Protein AF-A0A956KQ86-F1 (afdb_monomer)

Sequence (181 aa):
ELEIFLDLKLHDIPNTMRGAIRSAGGLGARFITVHAGSGVEHLRACVEQARESGAASNLGVLAVTVLTSQDQRACEEAGHTRSPAELVKIRAQAAAAAGCTGLVCSGEELEAITPLTPGLFRVVPGIRPAGADAGDQKRVMTPARAIAAGATHLVVGRPIHQAADPAAAADAIVAEIASAL

Structure (mmCIF, N/CA/C/O backbone):
data_AF-A0A956KQ86-F1
#
_entry.id   AF-A0A956KQ86-F1
#
loop_
_atom_site.group_PDB
_atom_site.id
_atom_site.type_symbol
_atom_site.label_atom_id
_atom_site.label_alt_id
_atom_site.label_comp_id
_atom_site.label_asym_id
_atom_site.label_entity_id
_atom_site.label_seq_id
_atom_site.pdbx_PDB_ins_code
_atom_site.Cartn_x
_atom_site.Cartn_y
_atom_site.Cartn_z
_atom_site.occupancy
_atom_site.B_iso_or_equiv
_atom_site.auth_seq_id
_atom_site.auth_comp_id
_atom_site.auth_asym_id
_atom_site.auth_atom_id
_atom_site.pdbx_PDB_model_num
ATOM 1 N N . GLU A 1 1 ? -20.727 -6.861 -6.798 1.00 67.06 1 GLU A N 1
ATOM 2 C CA . GLU A 1 1 ? -20.393 -5.424 -6.908 1.00 67.06 1 GLU A CA 1
ATOM 3 C C . GLU A 1 1 ? -18.882 -5.264 -6.982 1.00 67.06 1 GLU A C 1
ATOM 5 O O . GLU A 1 1 ? -18.180 -6.195 -6.603 1.00 67.06 1 GLU A O 1
ATOM 10 N N . LEU A 1 2 ? -18.392 -4.143 -7.516 1.00 85.81 2 LEU A N 1
ATOM 11 C CA . LEU A 1 2 ? -16.959 -3.847 -7.612 1.00 85.81 2 LEU A CA 1
ATOM 12 C C . LEU A 1 2 ? -16.479 -3.171 -6.324 1.00 85.81 2 LEU A C 1
ATOM 14 O O . LEU A 1 2 ? -17.070 -2.183 -5.895 1.00 85.81 2 LEU A O 1
ATOM 18 N N . GLU A 1 3 ? -15.392 -3.666 -5.734 1.00 92.06 3 GLU A N 1
ATOM 19 C CA . GLU A 1 3 ? -14.728 -2.986 -4.620 1.00 92.06 3 GLU A CA 1
ATOM 20 C C . GLU A 1 3 ? -13.799 -1.882 -5.148 1.00 92.06 3 GLU A C 1
ATOM 22 O O . GLU A 1 3 ? -12.968 -2.117 -6.026 1.00 92.06 3 GLU A O 1
ATOM 27 N N . ILE A 1 4 ? -13.926 -0.667 -4.605 1.00 93.38 4 ILE A N 1
ATOM 28 C CA . ILE A 1 4 ? -13.141 0.497 -5.039 1.00 93.38 4 ILE A CA 1
ATOM 29 C C . ILE A 1 4 ? -11.999 0.788 -4.063 1.00 93.38 4 ILE A C 1
ATOM 31 O O . ILE A 1 4 ? -12.209 0.909 -2.855 1.00 93.38 4 ILE A O 1
ATOM 35 N N . PHE A 1 5 ? -10.794 0.973 -4.603 1.00 96.31 5 PHE A N 1
ATOM 36 C CA . PHE A 1 5 ? -9.610 1.420 -3.872 1.00 96.31 5 PHE A CA 1
ATOM 37 C C . PHE A 1 5 ? -9.247 2.866 -4.257 1.00 96.31 5 PHE A C 1
ATOM 39 O O . PHE A 1 5 ? -8.806 3.131 -5.373 1.00 96.31 5 PHE A O 1
ATOM 46 N N . LEU A 1 6 ? -9.410 3.807 -3.320 1.00 97.00 6 LEU A N 1
ATOM 47 C CA . LEU A 1 6 ? -9.048 5.219 -3.476 1.00 97.00 6 LEU A CA 1
ATOM 48 C C . LEU A 1 6 ? -7.564 5.466 -3.148 1.00 97.00 6 LEU A C 1
ATOM 50 O O . LEU A 1 6 ? -7.185 5.738 -2.005 1.00 97.00 6 LEU A O 1
ATOM 54 N N . ASP A 1 7 ? -6.711 5.416 -4.167 1.00 97.50 7 ASP A N 1
ATOM 55 C CA . ASP A 1 7 ? -5.257 5.600 -4.040 1.00 97.50 7 ASP A CA 1
ATOM 56 C C . ASP A 1 7 ? -4.816 7.087 -4.052 1.00 97.50 7 ASP A C 1
ATOM 58 O O . ASP A 1 7 ? -4.037 7.530 -4.896 1.00 97.50 7 ASP A O 1
ATOM 62 N N . LEU A 1 8 ? -5.350 7.883 -3.115 1.00 97.88 8 LEU A N 1
ATOM 63 C CA . LEU A 1 8 ? -5.142 9.342 -3.015 1.00 97.88 8 LEU A CA 1
ATOM 64 C C . LEU A 1 8 ? -3.867 9.775 -2.269 1.00 97.88 8 LEU A C 1
ATOM 66 O O . LEU A 1 8 ? -3.535 10.956 -2.249 1.00 97.88 8 LEU A O 1
ATOM 70 N N . LYS A 1 9 ? -3.189 8.830 -1.614 1.00 98.12 9 LYS A N 1
ATOM 71 C CA . LYS A 1 9 ? -1.980 8.993 -0.789 1.00 98.12 9 LYS A CA 1
ATOM 72 C C . LYS A 1 9 ? -2.021 10.226 0.120 1.00 98.12 9 LYS A C 1
ATOM 74 O O . LYS A 1 9 ? -1.122 11.061 0.081 1.00 98.12 9 LYS A O 1
ATOM 79 N N . LEU A 1 10 ? -3.064 10.339 0.947 1.00 98.38 10 LEU A N 1
ATOM 80 C CA . LEU A 1 10 ? -3.272 11.516 1.798 1.00 98.38 10 LEU A CA 1
ATOM 81 C C . LEU A 1 10 ? -2.048 11.789 2.683 1.00 98.38 10 LEU A C 1
ATOM 83 O O . LEU A 1 10 ? -1.528 10.872 3.323 1.00 98.38 10 LEU A O 1
ATOM 87 N N . HIS A 1 11 ? -1.612 13.046 2.737 1.00 98.06 11 HIS A N 1
ATOM 88 C CA . HIS A 1 11 ? -0.468 13.473 3.537 1.00 98.06 11 HIS A CA 1
ATOM 89 C C . HIS A 1 11 ? -0.628 14.947 3.922 1.00 98.06 11 HIS A C 1
ATOM 91 O O . HIS A 1 11 ? -0.209 15.841 3.195 1.00 98.06 11 HIS A O 1
ATOM 97 N N . ASP A 1 12 ? -1.295 15.189 5.043 1.00 97.69 12 ASP A N 1
ATOM 98 C CA . ASP A 1 12 ? -1.647 16.526 5.527 1.00 97.69 12 ASP A CA 1
ATOM 99 C C . ASP A 1 12 ? -1.718 16.487 7.068 1.00 97.69 12 ASP A C 1
ATOM 101 O O . ASP A 1 12 ? -1.349 15.486 7.680 1.00 97.69 12 ASP A O 1
ATOM 105 N N . ILE A 1 13 ? -2.203 17.542 7.718 1.00 97.12 13 ILE A N 1
ATOM 106 C CA . ILE A 1 13 ? -2.514 17.533 9.150 1.00 97.12 13 ILE A CA 1
ATOM 107 C C . ILE A 1 13 ? -3.721 16.620 9.447 1.00 97.12 13 ILE A C 1
ATOM 109 O O . ILE A 1 13 ? -4.585 16.420 8.581 1.00 97.12 13 ILE A O 1
ATOM 113 N N . PRO A 1 14 ? -3.880 16.113 10.689 1.00 96.81 14 PRO A N 1
ATOM 114 C CA . PRO A 1 14 ? -4.873 15.081 10.989 1.00 96.81 14 PRO A CA 1
ATOM 115 C C . PRO A 1 14 ? -6.309 15.508 10.670 1.00 96.81 14 PRO A C 1
ATOM 117 O O . PRO A 1 14 ? -7.121 14.694 10.242 1.00 96.81 14 PRO A O 1
ATOM 120 N N . ASN A 1 15 ? -6.634 16.792 10.855 1.00 97.19 15 ASN A N 1
ATOM 121 C CA . ASN A 1 15 ? -7.980 17.301 10.608 1.00 97.19 15 ASN A CA 1
ATOM 122 C C . ASN A 1 15 ? -8.390 17.212 9.133 1.00 97.19 15 ASN A C 1
ATOM 124 O O . ASN A 1 15 ? -9.480 16.730 8.828 1.00 97.19 15 ASN A O 1
ATOM 128 N N . THR A 1 16 ? -7.506 17.632 8.228 1.00 97.56 16 THR A N 1
ATOM 129 C CA . THR A 1 16 ? -7.741 17.575 6.781 1.00 97.56 16 THR A CA 1
ATOM 130 C C . THR A 1 16 ? -7.898 16.130 6.323 1.00 97.56 16 THR A C 1
ATOM 132 O O . THR A 1 16 ? -8.846 15.793 5.612 1.00 97.56 16 THR A O 1
ATOM 135 N N . MET A 1 17 ? -7.016 15.249 6.798 1.00 97.88 17 MET A N 1
ATOM 136 C CA . MET A 1 17 ? -7.056 13.833 6.441 1.00 97.88 17 MET A CA 1
ATOM 137 C C . MET A 1 17 ? -8.346 13.167 6.926 1.00 97.88 17 MET A C 1
ATOM 139 O O . MET A 1 17 ? -8.983 12.467 6.146 1.00 97.88 17 MET A O 1
ATOM 143 N N . ARG A 1 18 ? -8.805 13.448 8.156 1.00 96.62 18 ARG A N 1
ATOM 144 C CA . ARG A 1 18 ? -10.117 12.977 8.642 1.00 96.62 18 ARG A CA 1
ATOM 145 C C . ARG A 1 18 ? -11.265 13.426 7.738 1.00 96.62 18 ARG A C 1
ATOM 147 O O . ARG A 1 18 ? -12.143 12.624 7.433 1.00 96.62 18 ARG A O 1
ATOM 154 N N . GLY A 1 19 ? -11.253 14.676 7.275 1.00 95.25 19 GLY A N 1
ATOM 155 C CA . GLY A 1 19 ? -12.240 15.170 6.312 1.00 95.25 19 GLY A CA 1
ATOM 156 C C . GLY A 1 19 ? -12.285 14.318 5.039 1.00 95.25 19 GLY A C 1
ATOM 157 O O . GLY A 1 19 ? -13.358 13.885 4.623 1.00 95.25 19 GLY A O 1
ATOM 158 N N . ALA A 1 20 ? -11.121 13.997 4.473 1.00 95.62 20 ALA A N 1
ATOM 159 C CA . ALA A 1 20 ? -11.022 13.138 3.295 1.00 95.62 20 ALA A CA 1
ATOM 160 C C . ALA A 1 20 ? -11.476 11.690 3.566 1.00 95.62 20 ALA A C 1
ATOM 162 O O . ALA A 1 20 ? -12.195 11.121 2.746 1.00 95.62 20 ALA A O 1
ATOM 163 N N . ILE A 1 21 ? -11.129 11.111 4.724 1.00 95.94 21 ILE A N 1
ATOM 164 C CA . ILE A 1 21 ? -11.596 9.772 5.128 1.00 95.94 21 ILE A CA 1
ATOM 165 C C . ILE A 1 21 ? 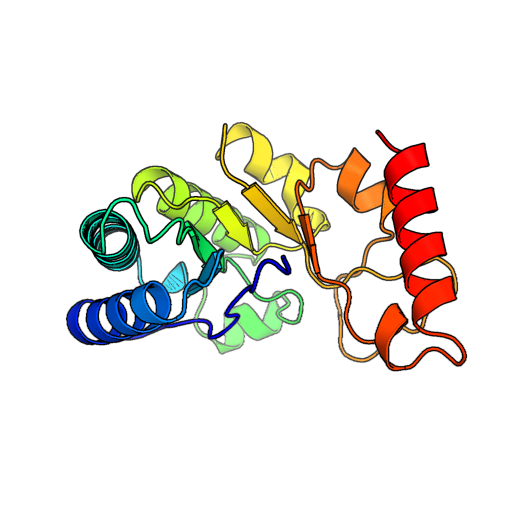-13.124 9.732 5.253 1.00 95.94 21 ILE A C 1
ATOM 167 O O . ILE A 1 21 ? -13.756 8.806 4.752 1.00 95.94 21 ILE A O 1
ATOM 171 N N . ARG A 1 22 ? -13.732 10.752 5.868 1.00 93.50 22 ARG A N 1
ATOM 172 C CA . ARG A 1 22 ? -15.192 10.861 5.999 1.00 93.50 22 ARG A CA 1
ATOM 173 C C . ARG A 1 22 ? -15.877 10.918 4.632 1.00 93.50 22 ARG A C 1
ATOM 175 O O . ARG A 1 22 ? -16.849 10.203 4.406 1.00 93.50 22 ARG A O 1
ATOM 182 N N . SER A 1 23 ? -15.351 11.730 3.713 1.00 92.31 23 SER A N 1
ATOM 183 C CA . SER A 1 23 ? -15.864 11.811 2.340 1.00 92.31 23 SER A CA 1
ATOM 184 C C . SER A 1 23 ? -15.735 10.476 1.604 1.00 92.31 23 SER A C 1
ATOM 186 O O . SER A 1 23 ? -16.685 10.042 0.963 1.00 92.31 23 SER A O 1
ATOM 188 N N . ALA A 1 24 ? -14.594 9.793 1.737 1.00 92.25 24 ALA A N 1
ATOM 189 C CA . ALA A 1 24 ? -14.370 8.475 1.145 1.00 92.25 24 ALA A CA 1
ATOM 190 C C . ALA A 1 24 ? -15.342 7.409 1.678 1.00 92.25 24 ALA A C 1
ATOM 192 O O . ALA A 1 24 ? -15.846 6.602 0.897 1.00 92.25 24 ALA A O 1
ATOM 193 N N . GLY A 1 25 ? -15.648 7.433 2.981 1.00 89.00 25 GLY A N 1
ATOM 194 C CA . GLY A 1 25 ? -16.619 6.524 3.596 1.00 89.00 25 GLY A CA 1
ATOM 195 C C . GLY A 1 25 ? -18.021 6.674 3.000 1.00 89.00 25 GLY A C 1
ATOM 196 O O . GLY A 1 25 ? -18.690 5.676 2.744 1.00 89.00 25 GLY A O 1
ATOM 197 N N . GLY A 1 26 ? -18.433 7.906 2.678 1.00 87.69 26 GLY A N 1
ATOM 198 C CA . GLY A 1 26 ? -19.711 8.188 2.013 1.00 87.69 26 GLY A CA 1
ATOM 199 C C . GLY A 1 26 ? -19.810 7.695 0.562 1.00 87.69 26 GLY A C 1
ATOM 200 O O . GLY A 1 26 ? -20.915 7.576 0.042 1.00 87.69 26 GLY A O 1
ATOM 201 N N . LEU A 1 27 ? -18.681 7.385 -0.086 1.00 89.25 27 LEU A N 1
ATOM 202 C CA . LEU A 1 27 ? -18.632 6.867 -1.461 1.00 89.25 27 LEU A CA 1
ATOM 203 C C . LEU A 1 27 ? -18.684 5.332 -1.535 1.00 89.25 27 LEU A C 1
ATOM 205 O O . LEU A 1 27 ? -18.706 4.786 -2.635 1.00 89.25 27 LEU A O 1
ATOM 209 N N . GLY A 1 28 ? -18.661 4.628 -0.397 1.00 87.44 28 GLY A N 1
ATOM 210 C CA . GLY A 1 28 ? -18.636 3.160 -0.366 1.00 87.44 28 GLY A CA 1
ATOM 211 C C . GLY A 1 28 ? -17.295 2.547 -0.789 1.00 87.44 28 GLY A C 1
ATOM 212 O O . GLY A 1 28 ? -17.246 1.390 -1.200 1.00 87.44 28 GLY A O 1
ATOM 213 N N . ALA A 1 29 ? -16.197 3.305 -0.713 1.00 91.50 29 ALA A N 1
ATOM 214 C CA . ALA A 1 29 ? -14.872 2.784 -1.031 1.00 91.50 29 ALA A CA 1
ATOM 215 C C . ALA A 1 29 ? -14.442 1.688 -0.041 1.00 91.50 29 ALA A C 1
ATOM 217 O O . ALA A 1 29 ? -14.662 1.787 1.167 1.00 91.50 29 ALA A O 1
ATOM 218 N N . ARG A 1 30 ? -13.770 0.657 -0.558 1.00 93.94 30 ARG A N 1
ATOM 219 C CA . ARG A 1 30 ? -13.219 -0.438 0.242 1.00 93.94 30 ARG A CA 1
ATOM 220 C C . ARG A 1 30 ? -11.922 -0.040 0.923 1.00 93.94 30 ARG A C 1
ATOM 222 O O . ARG A 1 30 ? -11.724 -0.358 2.090 1.00 93.94 30 ARG A O 1
ATOM 229 N N . PHE A 1 31 ? -11.047 0.658 0.205 1.00 97.06 31 PHE A N 1
ATOM 230 C CA . PHE A 1 31 ? -9.758 1.103 0.725 1.00 97.06 31 PHE A CA 1
ATOM 231 C C . PHE A 1 31 ? -9.476 2.561 0.383 1.00 97.06 31 PHE A C 1
ATOM 233 O O . PHE A 1 31 ? -9.914 3.062 -0.652 1.00 97.06 31 PHE A O 1
ATOM 240 N N . ILE A 1 32 ? -8.671 3.210 1.221 1.00 97.88 32 ILE A N 1
ATOM 241 C CA . ILE A 1 32 ? -8.061 4.514 0.955 1.00 97.88 32 ILE A CA 1
ATOM 242 C C . ILE A 1 32 ? -6.614 4.540 1.445 1.00 97.88 32 ILE A C 1
ATOM 244 O O . ILE A 1 32 ? -6.296 4.006 2.508 1.00 97.88 32 ILE A O 1
ATOM 248 N N . THR A 1 33 ? -5.723 5.165 0.677 1.00 98.69 33 THR A N 1
ATOM 249 C CA . THR A 1 33 ? -4.311 5.306 1.066 1.00 98.69 33 THR A CA 1
ATOM 250 C C . THR A 1 33 ? -4.006 6.577 1.847 1.00 98.69 33 THR A C 1
ATOM 252 O O . THR A 1 33 ? -4.458 7.667 1.490 1.00 98.69 33 THR A O 1
ATOM 255 N N . VAL A 1 34 ? -3.098 6.440 2.808 1.00 98.62 34 VAL A N 1
ATOM 256 C CA . VAL A 1 34 ? -2.486 7.515 3.591 1.00 98.62 34 VAL A CA 1
ATOM 257 C C . VAL A 1 34 ? -0.967 7.317 3.624 1.00 98.62 34 VAL A C 1
ATOM 259 O O . VAL A 1 34 ? -0.508 6.183 3.717 1.00 98.62 34 VAL A O 1
ATOM 262 N N . HIS A 1 35 ? -0.156 8.374 3.580 1.00 98.50 35 HIS A N 1
ATOM 263 C CA . HIS A 1 35 ? 1.296 8.247 3.738 1.00 98.50 35 HIS A CA 1
ATOM 264 C C . HIS A 1 35 ? 1.695 7.957 5.188 1.00 98.50 35 HIS A C 1
ATOM 266 O O . HIS A 1 35 ? 1.497 8.780 6.070 1.00 98.50 35 HIS A O 1
ATOM 272 N N . ALA A 1 36 ? 2.385 6.839 5.430 1.00 98.06 36 ALA A N 1
ATOM 273 C CA . ALA A 1 36 ? 2.903 6.495 6.758 1.00 98.06 36 ALA A CA 1
ATOM 274 C C . ALA A 1 36 ? 3.951 7.493 7.285 1.00 98.06 36 ALA A C 1
ATOM 276 O O . ALA A 1 36 ? 4.205 7.559 8.488 1.00 98.06 36 ALA A O 1
ATOM 277 N N . GLY A 1 37 ? 4.556 8.278 6.385 1.00 95.31 37 GLY A N 1
ATOM 278 C CA . GLY A 1 37 ? 5.477 9.363 6.722 1.00 95.31 37 GLY A CA 1
ATOM 279 C C . GLY A 1 37 ? 4.864 10.464 7.595 1.00 95.31 37 GLY A C 1
ATOM 280 O O . GLY A 1 37 ? 5.622 11.153 8.269 1.00 95.31 37 GLY A O 1
ATOM 281 N N . SER A 1 38 ? 3.531 10.576 7.662 1.00 95.81 38 SER A N 1
ATOM 282 C CA . SER A 1 38 ? 2.842 11.517 8.555 1.00 95.81 38 SER A CA 1
ATOM 283 C C . SER A 1 38 ? 2.957 11.139 10.041 1.00 95.81 38 SER A C 1
ATOM 285 O O . SER A 1 38 ? 2.706 11.958 10.921 1.00 95.81 38 SER A O 1
ATOM 287 N N . GLY A 1 39 ? 3.326 9.894 10.355 1.00 96.06 39 GLY A N 1
ATOM 288 C CA . GLY A 1 39 ? 3.469 9.405 11.727 1.00 96.06 39 GLY A CA 1
ATOM 289 C C . GLY A 1 39 ? 2.183 8.830 12.333 1.00 96.06 39 GLY A C 1
ATOM 290 O O . GLY A 1 39 ? 1.082 8.988 11.803 1.00 96.06 39 GLY A O 1
ATOM 291 N N . VAL A 1 40 ? 2.347 8.136 13.465 1.00 98.12 40 VAL A N 1
ATOM 292 C CA . VAL A 1 40 ? 1.324 7.264 14.078 1.00 98.12 40 VAL A CA 1
ATOM 293 C C . VAL A 1 40 ? 0.031 8.006 14.416 1.00 98.12 40 VAL A C 1
ATOM 295 O O . VAL A 1 40 ? -1.041 7.492 14.122 1.00 98.12 40 VAL A O 1
ATOM 298 N N . GLU A 1 41 ? 0.105 9.215 14.976 1.00 97.69 41 GLU A N 1
ATOM 299 C CA . GLU A 1 41 ? -1.096 9.972 15.368 1.00 97.69 41 GLU A CA 1
ATOM 300 C C . GLU A 1 41 ? -1.968 10.368 14.166 1.00 97.69 41 GLU A C 1
ATOM 302 O O . GLU A 1 41 ? -3.195 10.309 14.237 1.00 97.69 41 GLU A O 1
ATOM 307 N N . HIS A 1 42 ? -1.353 10.702 13.026 1.00 97.94 42 HIS A N 1
ATOM 308 C CA . HIS A 1 42 ? -2.082 11.008 11.790 1.00 97.94 42 HIS A CA 1
ATOM 309 C C . HIS A 1 42 ? -2.781 9.764 11.237 1.00 97.94 42 HIS A C 1
ATOM 311 O O . HIS A 1 42 ? -3.951 9.818 10.853 1.00 97.94 42 HIS A O 1
ATOM 317 N N . LEU A 1 43 ? -2.073 8.630 11.233 1.00 98.62 43 LEU A N 1
ATOM 318 C CA . LEU A 1 43 ? -2.630 7.347 10.813 1.00 98.62 43 LEU A CA 1
ATOM 319 C C . LEU A 1 43 ? -3.794 6.931 11.716 1.00 98.62 43 LEU A C 1
ATOM 321 O O . LEU A 1 43 ? -4.856 6.567 11.212 1.00 98.62 43 LEU A O 1
ATOM 325 N N . ARG A 1 44 ? -3.622 7.042 13.039 1.00 98.50 44 ARG A N 1
ATOM 326 C CA . ARG A 1 44 ? -4.647 6.690 14.026 1.00 98.50 44 ARG A CA 1
ATOM 327 C C . ARG A 1 44 ? -5.901 7.538 13.847 1.00 98.50 44 ARG A C 1
ATOM 329 O O . ARG A 1 44 ? -6.986 6.976 13.761 1.00 98.50 44 ARG A O 1
ATOM 336 N N . ALA A 1 45 ? -5.753 8.851 13.665 1.00 97.94 45 ALA A N 1
ATOM 337 C CA . ALA A 1 45 ? -6.880 9.740 13.393 1.00 97.94 45 ALA A CA 1
ATOM 338 C C . ALA A 1 45 ? -7.672 9.328 12.137 1.00 97.94 45 ALA A C 1
ATOM 340 O O . ALA A 1 45 ? -8.899 9.424 12.116 1.00 97.94 45 ALA A O 1
ATOM 341 N N . CYS A 1 46 ? -6.990 8.855 11.089 1.00 98.00 46 CYS A N 1
ATOM 342 C CA . CYS A 1 46 ? -7.651 8.351 9.884 1.00 98.00 46 CYS A CA 1
ATOM 343 C C . CYS A 1 46 ? -8.387 7.032 10.142 1.00 98.00 46 CYS A C 1
ATOM 345 O O . CYS A 1 46 ? -9.518 6.862 9.694 1.00 98.00 46 CYS A O 1
ATOM 347 N N . VAL A 1 47 ? -7.762 6.103 10.869 1.00 97.31 47 VAL A N 1
ATOM 348 C CA . VAL A 1 47 ? -8.359 4.807 11.227 1.00 97.31 47 VAL A CA 1
ATOM 349 C C . VAL A 1 47 ? -9.599 4.992 12.102 1.00 97.31 47 VAL A C 1
ATOM 351 O O . VAL A 1 47 ? -10.628 4.370 11.844 1.00 97.31 47 VAL A O 1
ATOM 354 N N . GLU A 1 48 ? -9.528 5.859 13.111 1.00 96.25 48 GLU A N 1
ATOM 355 C CA . GLU A 1 48 ? -10.661 6.203 13.975 1.00 96.25 48 GLU A CA 1
ATOM 356 C C . GLU A 1 48 ? -11.810 6.790 13.152 1.00 96.25 48 GLU A C 1
ATOM 358 O O . GLU A 1 48 ? -12.935 6.298 13.227 1.00 96.25 48 GLU A O 1
ATOM 363 N N . GLN A 1 49 ? -11.519 7.742 12.261 1.00 95.94 49 GLN A N 1
ATOM 364 C CA . GLN A 1 49 ? -12.539 8.335 11.400 1.00 95.94 49 GLN A CA 1
ATOM 365 C C . GLN A 1 49 ? -13.193 7.329 10.441 1.00 95.94 49 GLN A C 1
ATOM 367 O O . GLN A 1 49 ? -14.396 7.427 10.172 1.00 95.94 49 GLN A O 1
ATOM 372 N N . ALA A 1 50 ? -12.424 6.375 9.911 1.00 94.69 50 ALA A N 1
ATOM 373 C CA . ALA A 1 50 ? -12.951 5.322 9.047 1.00 94.69 50 ALA A CA 1
ATOM 374 C C . ALA A 1 50 ? -13.935 4.417 9.810 1.00 94.69 50 ALA A C 1
ATOM 376 O O . ALA A 1 50 ? -14.987 4.073 9.277 1.00 94.69 50 ALA A O 1
ATOM 377 N N . ARG A 1 51 ? -13.646 4.112 11.085 1.00 91.81 51 ARG A N 1
ATOM 378 C CA . ARG A 1 51 ? -14.541 3.348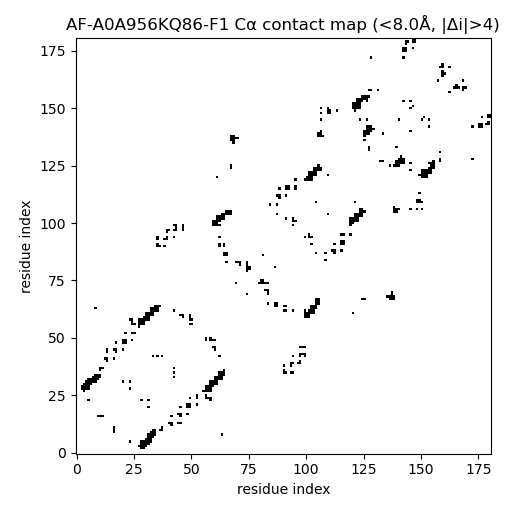 11.975 1.00 91.81 51 ARG A CA 1
ATOM 379 C C . ARG A 1 51 ? -15.802 4.128 12.352 1.00 91.81 51 ARG A C 1
ATOM 381 O O . ARG A 1 51 ? -16.883 3.551 12.419 1.00 91.81 51 ARG A O 1
ATOM 388 N N . GLU A 1 52 ? -15.682 5.435 12.574 1.00 88.12 52 GLU A N 1
ATOM 389 C CA . GLU A 1 52 ? -16.815 6.316 12.892 1.00 88.12 52 GLU A CA 1
ATOM 390 C C . GLU A 1 52 ? -17.795 6.506 11.733 1.00 88.12 52 GLU A C 1
ATOM 392 O O . GLU A 1 52 ? -18.952 6.853 11.961 1.00 88.12 52 GLU A O 1
ATOM 397 N N . SER A 1 53 ? -17.360 6.276 10.490 1.00 76.94 53 SER A N 1
ATOM 398 C CA . SER A 1 53 ? -18.199 6.460 9.297 1.00 76.94 53 SER A CA 1
ATOM 399 C C . SER A 1 53 ? -19.339 5.421 9.183 1.00 76.94 53 SER A C 1
ATOM 401 O O . SER A 1 53 ? -20.089 5.429 8.209 1.00 76.94 53 SER A O 1
ATOM 403 N N . GLY A 1 54 ? -19.526 4.582 10.211 1.00 61.25 54 GLY A N 1
ATOM 404 C CA . GLY A 1 54 ? -20.672 3.694 10.411 1.00 61.25 54 GLY A CA 1
ATOM 405 C C . GLY A 1 54 ? -20.490 2.306 9.795 1.00 61.25 54 GLY A C 1
ATOM 406 O O . GLY A 1 54 ? -19.660 2.106 8.918 1.00 61.25 54 GLY A O 1
ATOM 407 N N . ALA A 1 55 ? -21.305 1.337 10.228 1.00 54.81 55 ALA A N 1
ATOM 408 C CA . ALA A 1 55 ? -21.219 -0.069 9.799 1.00 54.81 55 ALA A CA 1
ATOM 409 C C . ALA A 1 55 ? -21.457 -0.303 8.290 1.00 54.81 55 ALA A C 1
ATOM 411 O O . ALA A 1 55 ? -21.115 -1.364 7.778 1.00 54.81 55 ALA A O 1
ATOM 412 N N . ALA A 1 56 ? -22.027 0.673 7.574 1.00 58.66 56 ALA A N 1
ATOM 413 C CA . ALA A 1 56 ? -22.143 0.636 6.114 1.00 58.66 56 ALA A CA 1
ATOM 414 C C . ALA A 1 56 ? -20.809 0.946 5.403 1.00 58.66 56 ALA A C 1
ATOM 416 O O . ALA A 1 56 ? -20.608 0.559 4.255 1.00 58.66 56 ALA A O 1
ATOM 417 N N . SER A 1 57 ? -19.887 1.628 6.087 1.00 67.50 57 SER A N 1
ATOM 418 C CA . SER A 1 57 ? -18.561 1.983 5.590 1.00 67.50 57 SER A CA 1
ATOM 419 C C . SER A 1 57 ? -17.561 0.894 5.990 1.00 67.50 57 SER A C 1
ATOM 421 O O . SER A 1 57 ? -16.976 0.917 7.071 1.00 67.50 57 SER A O 1
ATOM 423 N N . ASN A 1 58 ? -17.313 -0.053 5.084 1.00 84.06 58 ASN A N 1
ATOM 424 C CA . ASN A 1 58 ? -16.250 -1.063 5.198 1.00 84.06 58 ASN A CA 1
ATOM 425 C C . ASN A 1 58 ? -14.861 -0.515 4.790 1.00 84.06 58 ASN A C 1
ATOM 427 O O . ASN A 1 58 ? -14.006 -1.273 4.316 1.00 84.06 58 ASN A O 1
ATOM 431 N N . LEU A 1 59 ? -14.655 0.800 4.950 1.00 94.50 59 LEU A N 1
ATOM 432 C CA . LEU A 1 59 ? -13.474 1.526 4.497 1.00 94.50 59 LEU A CA 1
ATOM 433 C C . LEU A 1 59 ? -12.243 1.164 5.337 1.00 94.50 59 LEU A C 1
ATOM 435 O O . LEU A 1 59 ? -12.158 1.479 6.523 1.00 94.50 59 LEU A O 1
ATOM 439 N N . GLY A 1 60 ? -11.257 0.543 4.699 1.00 96.50 60 GLY A N 1
ATOM 440 C CA . GLY A 1 60 ? -9.949 0.272 5.279 1.00 96.50 60 GLY A CA 1
ATOM 441 C C . GLY A 1 60 ? -8.918 1.344 4.936 1.00 96.50 60 GLY A C 1
ATOM 442 O O . GLY A 1 60 ? -8.839 1.820 3.802 1.00 96.50 60 GLY A O 1
ATOM 443 N N . VAL A 1 61 ? -8.080 1.697 5.908 1.00 98.06 61 VAL A N 1
ATOM 444 C CA . VAL A 1 61 ? -6.960 2.629 5.704 1.00 98.06 61 VAL A CA 1
ATOM 445 C C . VAL A 1 61 ? -5.691 1.836 5.408 1.00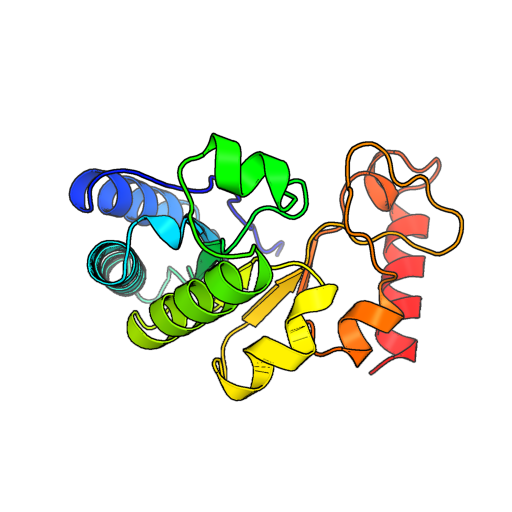 98.06 61 VAL A C 1
ATOM 447 O O . VAL A 1 61 ? -5.280 0.995 6.212 1.00 98.06 61 VAL A O 1
ATOM 450 N N . LEU A 1 62 ? -5.060 2.125 4.269 1.00 98.69 62 LEU A N 1
ATOM 451 C CA . LEU A 1 62 ? -3.795 1.534 3.839 1.00 98.69 62 LEU A CA 1
ATOM 452 C C . LEU A 1 62 ? -2.654 2.548 3.966 1.00 98.69 62 LEU A C 1
ATOM 454 O O . LEU A 1 62 ? -2.687 3.622 3.366 1.00 98.69 62 LEU A O 1
ATOM 458 N N . ALA A 1 63 ? -1.620 2.202 4.726 1.00 98.62 63 ALA A N 1
ATOM 459 C CA . ALA A 1 63 ? -0.478 3.076 4.960 1.00 98.62 63 ALA A CA 1
ATOM 460 C C . ALA A 1 63 ? 0.614 2.871 3.894 1.00 98.62 63 ALA A C 1
ATOM 462 O O . ALA A 1 63 ? 1.254 1.823 3.828 1.00 98.62 63 ALA A O 1
ATOM 463 N N . VAL A 1 64 ? 0.863 3.877 3.061 1.00 98.50 64 VAL A N 1
ATOM 464 C CA . VAL A 1 64 ? 1.940 3.865 2.064 1.00 98.50 64 VAL A CA 1
ATOM 465 C C . VAL A 1 64 ? 3.282 4.038 2.767 1.00 98.50 64 VAL A C 1
ATOM 467 O O . VAL A 1 64 ? 3.505 5.062 3.420 1.00 98.50 64 VAL A O 1
ATOM 470 N N . THR A 1 65 ? 4.177 3.054 2.632 1.00 97.69 65 THR A N 1
ATOM 471 C CA . THR A 1 65 ? 5.502 3.071 3.263 1.00 97.69 65 THR A CA 1
ATOM 472 C C . THR A 1 65 ? 6.476 3.948 2.470 1.00 97.69 65 THR A C 1
ATOM 474 O O . THR A 1 65 ? 6.502 5.161 2.669 1.00 97.69 65 THR A O 1
ATOM 477 N N . VAL A 1 66 ? 7.282 3.380 1.577 1.00 95.69 66 VAL A N 1
ATOM 478 C CA . VAL A 1 66 ? 8.156 4.087 0.629 1.00 95.69 66 VAL A CA 1
ATOM 479 C C . VAL A 1 66 ? 7.652 3.775 -0.773 1.00 95.69 66 VAL A C 1
ATOM 481 O O . VAL A 1 66 ? 7.316 2.628 -1.066 1.00 95.69 66 VAL A O 1
ATOM 484 N N . LEU A 1 67 ? 7.568 4.783 -1.645 1.00 92.00 67 LEU A N 1
ATOM 485 C CA . LEU A 1 67 ? 7.066 4.568 -3.001 1.00 92.00 67 LEU A CA 1
ATOM 486 C C . LEU A 1 67 ? 7.995 3.615 -3.758 1.00 92.00 67 LEU A C 1
ATOM 488 O O . LEU A 1 67 ? 9.217 3.725 -3.667 1.00 92.00 67 LEU A O 1
ATOM 492 N N . THR A 1 68 ? 7.442 2.703 -4.556 1.00 85.44 68 THR A N 1
ATOM 493 C CA . THR A 1 68 ? 8.226 1.722 -5.332 1.00 85.44 68 THR A CA 1
ATOM 494 C C . THR A 1 68 ? 9.212 2.366 -6.314 1.00 85.44 68 THR A C 1
ATOM 496 O O . THR A 1 68 ? 10.204 1.736 -6.674 1.00 85.44 68 THR A O 1
ATOM 499 N N . SER A 1 69 ? 8.992 3.633 -6.679 1.00 85.81 69 SER A N 1
ATOM 500 C CA . SER A 1 69 ? 9.855 4.465 -7.527 1.00 85.81 69 SER A CA 1
ATOM 501 C C . SER A 1 69 ? 10.991 5.198 -6.788 1.00 85.81 69 SER A C 1
ATOM 503 O O . SER A 1 69 ? 11.873 5.763 -7.442 1.00 85.81 69 SER A O 1
ATOM 505 N N . GLN A 1 70 ? 10.997 5.202 -5.451 1.00 89.06 70 GLN A N 1
ATOM 506 C CA . GLN A 1 70 ? 12.043 5.828 -4.637 1.00 89.06 70 GLN A CA 1
ATOM 507 C C . GLN A 1 70 ? 13.160 4.828 -4.324 1.00 89.06 70 GLN A C 1
ATOM 509 O O . GLN A 1 70 ? 12.912 3.759 -3.768 1.00 89.06 70 GLN A O 1
ATOM 514 N N . ASP A 1 71 ? 14.386 5.201 -4.679 1.00 90.50 71 ASP A N 1
ATOM 515 C CA . ASP A 1 71 ? 15.620 4.505 -4.318 1.00 90.50 71 ASP A CA 1
ATOM 516 C C . ASP A 1 71 ? 16.357 5.257 -3.195 1.00 90.50 71 ASP A C 1
ATOM 518 O O . ASP A 1 71 ? 15.856 6.247 -2.654 1.00 90.50 71 ASP A O 1
ATOM 522 N N . GLN A 1 72 ? 17.550 4.775 -2.834 1.00 94.06 72 GLN A N 1
ATOM 523 C CA . GLN A 1 72 ? 18.396 5.378 -1.801 1.00 94.06 72 GLN A CA 1
ATOM 524 C C . GLN A 1 72 ? 18.612 6.877 -2.041 1.00 94.06 72 GLN A C 1
ATOM 526 O O . GLN A 1 72 ? 18.374 7.685 -1.147 1.00 94.06 72 GLN A O 1
ATOM 531 N N . ARG A 1 73 ? 18.988 7.247 -3.269 1.00 95.81 73 ARG A N 1
ATOM 532 C CA . ARG A 1 73 ? 19.257 8.633 -3.648 1.00 95.81 73 ARG A CA 1
ATOM 533 C C . ARG A 1 73 ? 18.013 9.507 -3.503 1.00 95.81 73 ARG A C 1
ATOM 535 O O . ARG A 1 73 ? 18.095 10.582 -2.923 1.00 95.81 73 ARG A O 1
ATOM 542 N N . ALA A 1 74 ? 16.856 9.044 -3.978 1.00 94.75 74 ALA A N 1
ATOM 543 C CA . ALA A 1 74 ? 15.606 9.790 -3.838 1.00 94.75 74 ALA A CA 1
ATOM 544 C C . ALA A 1 74 ? 15.211 9.994 -2.363 1.00 94.75 74 ALA A C 1
ATOM 546 O O . ALA A 1 74 ? 14.649 11.028 -2.005 1.00 94.75 74 ALA A O 1
ATOM 547 N N . CYS A 1 75 ? 15.493 9.018 -1.493 1.00 95.06 75 CYS A N 1
ATOM 548 C CA . CYS A 1 75 ? 15.280 9.164 -0.054 1.00 95.06 75 CYS A CA 1
ATOM 549 C C . CYS A 1 75 ? 16.239 10.189 0.573 1.00 95.06 75 CYS A C 1
ATOM 551 O O . CYS A 1 75 ? 15.790 11.007 1.375 1.00 95.06 75 CYS A O 1
ATOM 553 N N . GLU A 1 76 ? 17.514 10.186 0.190 1.00 96.75 76 GLU A N 1
ATOM 554 C CA . GLU A 1 76 ? 18.509 11.169 0.643 1.00 96.75 76 GLU A CA 1
ATOM 555 C C . GLU A 1 76 ? 18.159 12.592 0.190 1.00 96.75 76 GLU A C 1
ATOM 557 O O . GLU A 1 76 ? 18.173 13.517 1.000 1.00 96.75 76 GLU A O 1
ATOM 562 N N . GLU A 1 77 ? 17.759 12.766 -1.075 1.00 97.06 77 GLU A N 1
ATOM 563 C CA . GLU A 1 77 ? 17.289 14.046 -1.628 1.00 97.06 77 GLU A CA 1
ATOM 564 C C . GLU A 1 77 ? 16.037 14.563 -0.895 1.00 97.06 77 GLU A C 1
ATOM 566 O O . GLU A 1 77 ? 15.865 15.770 -0.728 1.00 97.06 77 GLU A O 1
ATOM 571 N N . ALA A 1 78 ? 15.191 13.658 -0.390 1.00 95.00 78 ALA A N 1
ATOM 572 C CA . ALA A 1 78 ? 14.043 13.982 0.460 1.00 95.00 78 ALA A CA 1
ATOM 573 C C . ALA A 1 78 ? 14.412 14.241 1.939 1.00 95.00 78 ALA A C 1
ATOM 575 O O . ALA A 1 78 ? 13.524 14.424 2.775 1.00 95.00 78 ALA A O 1
ATOM 576 N N . GLY A 1 79 ? 15.704 14.245 2.285 1.00 97.06 79 GLY A N 1
ATOM 577 C CA . GLY A 1 79 ? 16.206 14.521 3.632 1.00 97.06 79 GLY A CA 1
ATOM 578 C C . GLY A 1 79 ? 16.172 13.322 4.582 1.00 97.06 79 GLY A C 1
ATOM 579 O O . GLY A 1 79 ? 16.299 13.493 5.797 1.00 97.06 79 GLY A O 1
ATOM 580 N N . HIS A 1 80 ? 15.984 12.101 4.077 1.00 96.38 80 HIS A N 1
ATOM 581 C CA . HIS A 1 80 ? 16.080 10.902 4.903 1.00 96.38 80 HIS A CA 1
ATOM 582 C C . HIS A 1 80 ? 17.537 10.470 5.084 1.00 96.38 80 HIS A C 1
ATOM 584 O O . HIS A 1 80 ? 18.292 10.349 4.129 1.00 96.38 80 HIS A O 1
ATOM 590 N N . THR A 1 81 ? 17.911 10.160 6.325 1.00 95.88 81 THR A N 1
ATOM 591 C CA . THR A 1 81 ? 19.240 9.627 6.680 1.00 95.88 81 THR A CA 1
ATOM 592 C C . THR A 1 81 ? 19.272 8.101 6.779 1.00 95.88 81 THR A C 1
ATOM 594 O O . THR A 1 81 ? 20.309 7.519 7.080 1.00 95.88 81 THR A O 1
ATOM 597 N N . ARG A 1 82 ? 18.125 7.450 6.570 1.00 96.31 82 ARG A N 1
ATOM 598 C CA . ARG A 1 82 ? 17.950 5.996 6.631 1.00 96.31 82 ARG A CA 1
ATOM 599 C C . ARG A 1 82 ? 17.715 5.441 5.238 1.00 96.31 82 ARG A C 1
ATOM 601 O O . ARG A 1 82 ? 17.146 6.127 4.388 1.00 96.31 82 ARG A O 1
ATOM 608 N N . SER A 1 83 ? 18.078 4.181 5.044 1.00 95.25 83 SER A N 1
ATOM 609 C CA . SER A 1 83 ? 17.794 3.474 3.799 1.00 95.25 83 SER A CA 1
ATOM 610 C C . SER A 1 83 ? 16.285 3.291 3.567 1.00 95.25 83 SER A C 1
ATOM 612 O O . SER A 1 83 ? 15.507 3.252 4.531 1.00 95.25 83 SER A O 1
ATOM 614 N N . PRO A 1 84 ? 15.838 3.106 2.307 1.00 94.06 84 PRO A N 1
ATOM 615 C CA . PRO A 1 84 ? 14.457 2.753 1.995 1.00 94.06 84 PRO A CA 1
ATOM 616 C C . PRO A 1 84 ? 13.946 1.566 2.820 1.00 94.06 84 PRO A C 1
ATOM 618 O O . PRO A 1 84 ? 12.860 1.641 3.388 1.00 94.06 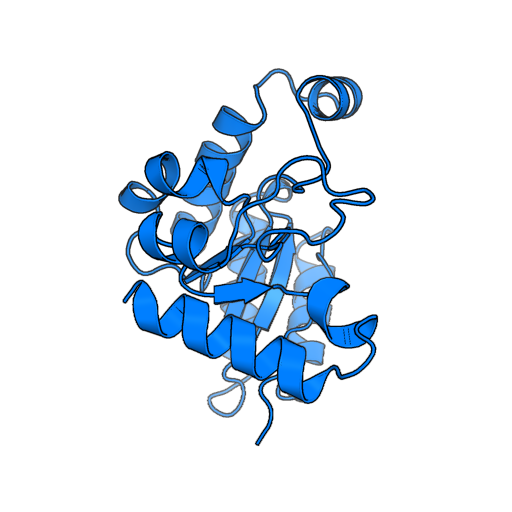84 PRO A O 1
ATOM 621 N N . ALA A 1 85 ? 14.748 0.507 2.968 1.00 94.38 85 ALA A N 1
ATOM 622 C CA . ALA A 1 85 ? 14.366 -0.685 3.725 1.00 94.38 85 ALA A CA 1
ATOM 623 C C . ALA A 1 85 ? 14.122 -0.387 5.218 1.00 94.38 85 ALA A C 1
ATOM 625 O O . ALA A 1 85 ? 13.163 -0.887 5.811 1.00 94.38 85 ALA A O 1
ATOM 626 N N . GLU A 1 86 ? 14.952 0.456 5.837 1.00 96.62 86 GLU A N 1
ATOM 627 C CA . GLU A 1 86 ? 14.755 0.890 7.225 1.00 96.62 86 GLU A CA 1
ATOM 628 C C . GLU A 1 86 ? 13.516 1.775 7.377 1.00 96.62 86 GLU A C 1
ATOM 630 O O . GLU A 1 86 ? 12.729 1.587 8.308 1.00 96.62 86 GLU A O 1
ATOM 635 N N . LEU A 1 87 ? 13.301 2.714 6.448 1.00 97.25 87 LEU A N 1
ATOM 636 C CA . LEU A 1 87 ? 12.103 3.554 6.435 1.00 97.25 87 LEU A CA 1
ATOM 637 C C . LEU A 1 87 ? 10.835 2.712 6.295 1.00 97.25 87 LEU A C 1
ATOM 639 O O . LEU A 1 87 ? 9.852 2.979 6.986 1.00 97.25 87 LEU A O 1
ATOM 643 N N . VAL A 1 88 ? 10.857 1.688 5.441 1.00 97.44 88 VAL A N 1
ATOM 644 C CA . VAL A 1 88 ? 9.732 0.769 5.254 1.00 97.44 88 VAL A CA 1
ATOM 645 C C . VAL A 1 88 ? 9.409 0.028 6.546 1.00 97.44 88 VAL A C 1
ATOM 647 O O . VAL A 1 88 ? 8.245 0.022 6.939 1.00 97.44 88 VAL A O 1
ATOM 650 N N . LYS A 1 89 ? 10.406 -0.504 7.264 1.00 97.75 89 LYS A N 1
ATOM 651 C CA . LYS A 1 89 ? 10.191 -1.161 8.567 1.00 97.75 89 LYS A CA 1
ATOM 652 C C . LYS A 1 89 ? 9.560 -0.219 9.595 1.00 97.75 89 LYS A C 1
ATOM 654 O O . LYS A 1 89 ? 8.550 -0.570 10.200 1.00 97.75 89 LYS A O 1
ATOM 659 N N . ILE A 1 90 ? 10.104 0.991 9.741 1.00 97.69 90 ILE A N 1
ATOM 660 C CA . ILE A 1 90 ? 9.591 2.001 10.685 1.00 97.69 90 ILE A CA 1
ATOM 661 C C . ILE A 1 90 ? 8.139 2.365 10.352 1.00 97.69 90 ILE A C 1
ATOM 663 O O . ILE A 1 90 ? 7.279 2.427 11.229 1.00 97.69 90 ILE A O 1
ATOM 667 N N . ARG A 1 91 ? 7.850 2.586 9.068 1.00 98.25 91 ARG A N 1
ATOM 668 C CA . ARG A 1 91 ? 6.516 2.958 8.583 1.00 98.25 91 ARG A CA 1
ATOM 669 C C . ARG A 1 91 ? 5.513 1.807 8.702 1.00 98.25 91 ARG A C 1
ATOM 671 O O . ARG A 1 91 ? 4.362 2.050 9.049 1.00 98.25 91 ARG A O 1
ATOM 678 N N . ALA A 1 92 ? 5.947 0.568 8.481 1.00 98.19 92 ALA A N 1
ATOM 679 C CA . ALA A 1 92 ? 5.135 -0.630 8.676 1.00 98.19 92 ALA A CA 1
ATOM 680 C C . ALA A 1 92 ? 4.747 -0.817 10.155 1.00 98.19 92 ALA A C 1
ATOM 682 O O . ALA A 1 92 ? 3.579 -1.045 10.464 1.00 98.19 92 ALA A O 1
ATOM 683 N N . GLN A 1 93 ? 5.694 -0.625 11.079 1.00 97.94 93 GLN A N 1
ATOM 684 C CA . GLN A 1 93 ? 5.418 -0.638 12.520 1.00 97.94 93 GLN A CA 1
ATOM 685 C C . GLN A 1 93 ? 4.464 0.488 12.933 1.00 97.94 93 GLN A C 1
ATOM 687 O O . GLN A 1 93 ? 3.556 0.262 13.729 1.00 97.94 93 GLN A O 1
ATOM 692 N N . ALA A 1 94 ? 4.623 1.688 12.364 1.00 98.31 94 ALA A N 1
ATOM 693 C CA . ALA A 1 94 ? 3.712 2.802 12.614 1.00 98.31 94 ALA A CA 1
ATOM 694 C C . ALA A 1 94 ? 2.278 2.494 12.148 1.00 98.31 94 ALA A C 1
ATOM 696 O O . ALA A 1 94 ? 1.326 2.794 12.867 1.00 98.31 94 ALA A O 1
ATOM 697 N N . ALA A 1 95 ? 2.124 1.856 10.984 1.00 98.44 95 ALA A N 1
ATOM 698 C CA . ALA A 1 95 ? 0.830 1.417 10.468 1.00 98.44 95 ALA A CA 1
ATOM 699 C C . ALA A 1 95 ? 0.160 0.387 11.389 1.00 98.44 95 ALA A C 1
ATOM 701 O O . ALA A 1 95 ? -1.018 0.528 11.718 1.00 98.44 95 ALA A O 1
ATOM 702 N N . ALA A 1 96 ? 0.920 -0.606 11.862 1.00 98.19 96 ALA A N 1
ATOM 703 C CA . ALA A 1 96 ? 0.429 -1.588 12.826 1.00 98.19 96 ALA A CA 1
ATOM 704 C C . ALA A 1 96 ? 0.010 -0.921 14.150 1.00 98.19 96 ALA A C 1
ATOM 706 O O . ALA A 1 96 ? -1.095 -1.152 14.637 1.00 98.19 96 ALA A O 1
ATOM 707 N N . ALA A 1 97 ? 0.842 -0.026 14.693 1.00 98.00 97 ALA A N 1
ATOM 708 C CA . ALA A 1 97 ? 0.563 0.700 15.935 1.00 98.00 97 ALA A CA 1
ATOM 709 C C . ALA A 1 97 ? -0.644 1.655 15.840 1.00 98.00 97 ALA A C 1
ATOM 711 O O . ALA A 1 97 ? -1.295 1.948 16.846 1.00 98.00 97 ALA A O 1
ATOM 712 N N . ALA A 1 98 ? -0.944 2.156 14.641 1.00 98.19 98 ALA A N 1
ATOM 713 C CA . ALA A 1 98 ? -2.118 2.979 14.367 1.00 98.19 98 ALA A CA 1
ATOM 714 C C . ALA A 1 98 ? -3.397 2.156 14.125 1.00 98.19 98 ALA A C 1
ATOM 716 O O . ALA A 1 98 ? -4.488 2.722 14.096 1.00 98.19 98 ALA A O 1
ATOM 717 N N . GLY A 1 99 ? -3.280 0.835 13.951 1.00 97.69 99 GLY A N 1
ATOM 718 C CA . GLY A 1 99 ? -4.403 -0.038 13.618 1.00 97.69 99 GLY A CA 1
ATOM 719 C C . GLY A 1 99 ? -4.878 0.098 12.170 1.00 97.69 99 GLY A C 1
ATOM 720 O O . GLY A 1 99 ? -6.065 -0.101 11.905 1.00 97.69 99 GLY A O 1
ATOM 721 N N . CYS A 1 100 ? -3.983 0.463 11.244 1.00 98.50 100 CYS A N 1
ATOM 722 C CA . CYS A 1 100 ? -4.288 0.472 9.815 1.00 98.50 100 CYS A CA 1
ATOM 723 C C . CYS A 1 100 ? -4.718 -0.925 9.343 1.00 98.50 100 CYS A C 1
ATOM 725 O O . CYS A 1 100 ? -4.217 -1.939 9.822 1.00 98.50 100 CYS A O 1
ATOM 727 N N . THR A 1 101 ? -5.613 -0.973 8.358 1.00 98.06 101 THR A N 1
ATOM 728 C CA . THR A 1 101 ? -6.072 -2.226 7.735 1.00 98.06 101 THR A CA 1
ATOM 729 C C . THR A 1 101 ? -4.944 -2.921 6.979 1.00 98.06 101 THR A C 1
ATOM 731 O O . THR A 1 101 ? -4.908 -4.144 6.862 1.00 98.06 101 THR A O 1
ATOM 734 N N . GLY A 1 102 ? -4.003 -2.138 6.463 1.00 98.31 102 GLY A N 1
ATOM 735 C CA . GLY A 1 102 ? -2.861 -2.656 5.746 1.00 98.31 102 GLY A CA 1
ATOM 736 C C . GLY A 1 102 ? -1.849 -1.583 5.404 1.00 98.31 102 GLY A C 1
ATOM 737 O O . GLY A 1 102 ? -1.912 -0.446 5.876 1.00 98.31 102 GLY A O 1
ATOM 738 N N . LEU A 1 103 ? -0.915 -1.964 4.551 1.00 97.94 103 LEU A N 1
ATOM 739 C CA . LEU A 1 103 ? 0.174 -1.144 4.067 1.00 97.94 103 LEU A CA 1
ATOM 740 C C . LEU A 1 103 ? 0.348 -1.319 2.560 1.00 97.94 103 LEU A C 1
ATOM 742 O O . LEU A 1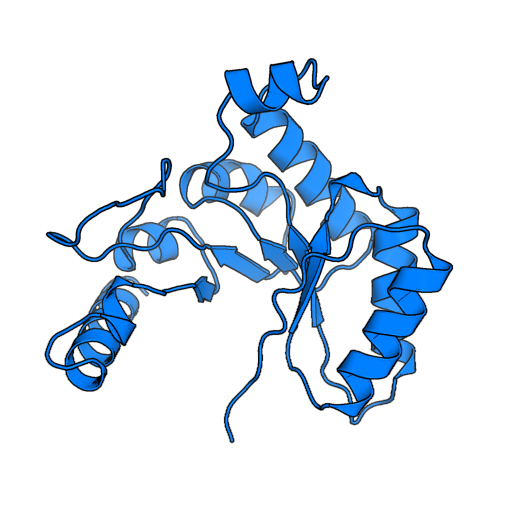 103 ? 0.016 -2.366 2.001 1.00 97.94 103 LEU A O 1
ATOM 746 N N . VAL A 1 104 ? 0.903 -0.293 1.922 1.00 98.19 104 VAL A N 1
ATOM 747 C CA . VAL A 1 104 ? 1.360 -0.345 0.531 1.00 98.19 104 VAL A CA 1
ATOM 748 C C . VAL A 1 104 ? 2.887 -0.338 0.531 1.00 98.19 104 VAL A C 1
ATOM 750 O O . VAL A 1 104 ? 3.479 0.588 1.087 1.00 98.19 104 VAL A O 1
ATOM 753 N N . CYS A 1 105 ? 3.513 -1.357 -0.065 1.00 95.94 105 CYS A N 1
ATOM 754 C CA . CYS A 1 105 ? 4.974 -1.553 -0.080 1.00 95.94 105 CYS A CA 1
ATOM 755 C C . CYS A 1 105 ? 5.455 -2.254 -1.361 1.00 95.94 105 CYS A C 1
ATOM 757 O O . CYS A 1 105 ? 4.641 -2.784 -2.115 1.00 95.94 105 CYS A O 1
ATOM 759 N N . SER A 1 106 ? 6.769 -2.275 -1.601 1.00 92.06 106 SER A N 1
ATOM 760 C CA . SER A 1 106 ? 7.372 -3.082 -2.667 1.00 92.06 106 SER A CA 1
ATOM 761 C C . SER A 1 106 ? 7.326 -4.573 -2.326 1.00 92.06 106 SER A C 1
ATOM 763 O O . SER A 1 106 ? 7.393 -4.959 -1.158 1.00 92.06 106 SER A O 1
ATOM 765 N N . GLY A 1 107 ? 7.324 -5.427 -3.353 1.00 90.44 107 GLY A N 1
ATOM 766 C CA . GLY A 1 107 ? 7.475 -6.874 -3.175 1.00 90.44 107 GLY A CA 1
ATOM 767 C C . GLY A 1 107 ? 8.799 -7.271 -2.505 1.00 90.44 107 GLY A C 1
ATOM 768 O O . GLY A 1 107 ? 8.862 -8.287 -1.823 1.00 90.44 107 GLY A O 1
ATOM 769 N N . GLU A 1 108 ? 9.845 -6.453 -2.643 1.00 89.62 108 GLU A N 1
ATOM 770 C CA . GLU A 1 108 ? 11.177 -6.706 -2.065 1.00 89.62 108 GLU A CA 1
ATOM 771 C C . GLU A 1 108 ? 11.209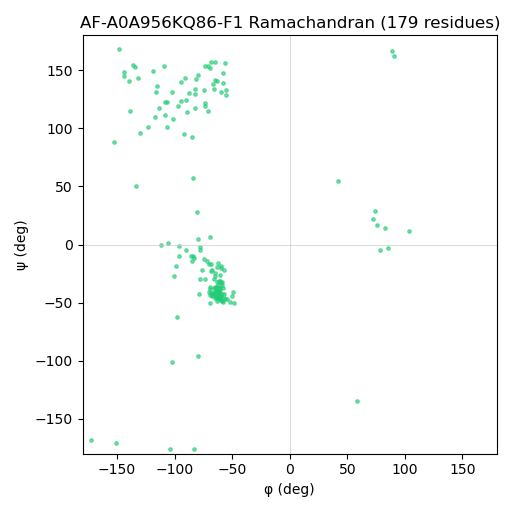 -6.620 -0.530 1.00 89.62 108 GLU A C 1
ATOM 773 O O . GLU A 1 108 ? 12.099 -7.180 0.102 1.00 89.62 108 GLU A O 1
ATOM 778 N N . GLU A 1 109 ? 10.256 -5.917 0.088 1.00 90.25 109 GLU A N 1
ATOM 779 C CA . GLU A 1 109 ? 10.251 -5.681 1.539 1.00 90.25 109 GLU A CA 1
ATOM 780 C C . GLU A 1 109 ? 9.373 -6.669 2.313 1.00 90.25 109 GLU A C 1
ATOM 782 O O . GLU A 1 109 ? 9.413 -6.683 3.546 1.00 90.25 109 GLU A O 1
ATOM 787 N N . LEU A 1 110 ? 8.577 -7.481 1.608 1.00 93.94 110 LEU A N 1
ATOM 788 C CA . LEU A 1 110 ? 7.522 -8.309 2.195 1.00 93.94 110 LEU A CA 1
ATOM 789 C C . LEU A 1 110 ? 8.039 -9.258 3.276 1.00 93.94 110 LEU A C 1
ATOM 791 O O . LEU A 1 110 ? 7.446 -9.328 4.354 1.00 93.94 110 LEU A O 1
ATOM 795 N N . GLU A 1 111 ? 9.152 -9.944 3.018 1.00 93.38 111 GLU A N 1
ATOM 796 C CA . GLU A 1 111 ? 9.761 -10.881 3.968 1.00 93.38 111 GLU A CA 1
ATOM 797 C C . GLU A 1 111 ? 10.140 -10.170 5.275 1.00 93.38 111 GLU A C 1
ATOM 799 O O . GLU A 1 111 ? 9.832 -10.637 6.371 1.00 93.38 111 GLU A O 1
ATOM 804 N N . ALA A 1 112 ? 10.734 -8.980 5.163 1.00 93.69 112 ALA A N 1
ATOM 805 C CA . ALA A 1 112 ? 11.236 -8.228 6.304 1.00 93.69 112 ALA A CA 1
ATOM 806 C C . ALA A 1 112 ? 10.126 -7.580 7.150 1.00 93.69 112 ALA A C 1
ATOM 808 O O . ALA A 1 112 ? 10.320 -7.381 8.351 1.00 93.69 112 ALA A O 1
ATOM 809 N N . ILE A 1 113 ? 8.988 -7.214 6.548 1.00 95.88 113 ILE A N 1
ATOM 810 C CA . ILE A 1 113 ? 7.886 -6.538 7.259 1.00 95.88 113 ILE A CA 1
ATOM 811 C C . ILE A 1 113 ? 6.761 -7.473 7.689 1.00 95.88 113 ILE A C 1
ATOM 813 O O . ILE A 1 113 ? 5.991 -7.110 8.577 1.00 95.88 113 ILE A O 1
ATOM 817 N N . THR A 1 114 ? 6.652 -8.664 7.100 1.00 95.75 114 THR A N 1
ATOM 818 C CA . THR A 1 114 ? 5.591 -9.626 7.430 1.00 95.75 114 THR A CA 1
ATOM 819 C C . THR A 1 114 ? 5.534 -9.962 8.925 1.00 95.75 114 THR A C 1
ATOM 821 O O . THR A 1 114 ? 4.449 -9.846 9.496 1.00 95.75 114 THR A O 1
ATOM 824 N N . PRO A 1 115 ? 6.656 -10.263 9.609 1.00 95.88 115 PRO A N 1
ATOM 825 C CA . PRO A 1 115 ? 6.647 -10.499 11.055 1.00 95.88 115 PRO A CA 1
ATOM 826 C C . PRO A 1 115 ? 6.262 -9.261 11.879 1.00 95.88 115 PRO A C 1
ATOM 828 O O . PRO A 1 115 ? 5.787 -9.390 13.003 1.00 95.88 115 PRO A O 1
ATOM 831 N N . LEU A 1 116 ? 6.470 -8.058 11.333 1.00 95.38 116 LEU A N 1
ATOM 832 C CA . LEU A 1 116 ? 6.193 -6.781 12.003 1.00 95.38 116 LEU A CA 1
ATOM 833 C C . LEU A 1 116 ? 4.735 -6.335 11.850 1.00 95.38 116 LEU A C 1
ATOM 835 O O . LEU A 1 116 ? 4.305 -5.401 12.523 1.00 95.38 116 LEU A O 1
ATOM 839 N N . THR A 1 117 ? 3.995 -6.958 10.933 1.00 95.88 117 THR A N 1
ATOM 840 C CA . THR A 1 117 ? 2.654 -6.525 10.521 1.00 95.88 117 THR A CA 1
ATOM 841 C C . THR A 1 117 ? 1.657 -7.690 10.475 1.00 95.88 117 THR A C 1
ATOM 843 O O . THR A 1 117 ? 0.957 -7.875 9.476 1.00 95.88 117 THR A O 1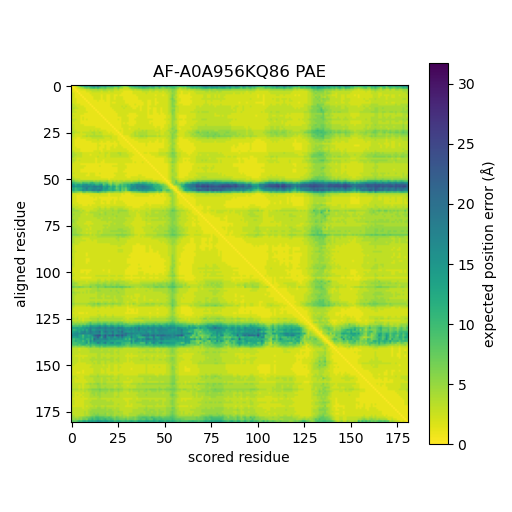
ATOM 846 N N . PRO A 1 118 ? 1.562 -8.507 11.544 1.00 94.06 118 PRO A N 1
ATOM 847 C CA . PRO A 1 118 ? 0.640 -9.635 11.568 1.00 94.06 118 PRO A CA 1
ATOM 848 C C . PRO A 1 118 ? -0.806 -9.152 11.396 1.00 94.06 118 PRO A C 1
ATOM 850 O O . PRO A 1 118 ? -1.250 -8.222 12.066 1.00 94.06 118 PRO A O 1
ATOM 853 N N . GLY A 1 119 ? -1.539 -9.788 10.482 1.00 93.81 119 GLY A N 1
ATOM 854 C CA . GLY A 1 119 ? -2.944 -9.473 10.203 1.00 93.81 119 GLY A CA 1
ATOM 855 C C . GLY A 1 119 ? -3.187 -8.233 9.336 1.00 93.81 119 GLY A C 1
ATOM 856 O O . GLY A 1 119 ? -4.334 -7.990 8.970 1.00 93.81 119 GLY A O 1
ATOM 857 N N . LEU A 1 120 ? -2.151 -7.471 8.966 1.00 97.94 120 LEU A N 1
ATOM 858 C CA . LEU A 1 120 ? -2.293 -6.354 8.030 1.00 97.94 120 LEU A CA 1
ATOM 859 C C . LEU A 1 120 ? -2.304 -6.860 6.587 1.00 97.94 120 LEU A C 1
ATOM 861 O O . LEU A 1 120 ? -1.522 -7.736 6.207 1.00 97.94 120 LEU A O 1
ATOM 865 N N . PHE A 1 121 ? -3.130 -6.238 5.746 1.00 98.25 121 PHE A N 1
ATOM 866 C CA . PHE A 1 121 ? -2.996 -6.409 4.305 1.00 98.25 121 PHE A CA 1
ATOM 867 C C . PHE A 1 121 ? -1.676 -5.811 3.821 1.00 98.25 121 PHE A C 1
ATOM 869 O O . PHE A 1 121 ? -1.311 -4.689 4.158 1.00 98.25 121 PHE A O 1
ATOM 876 N N . ARG A 1 122 ? -0.968 -6.565 2.989 1.00 97.69 122 ARG A N 1
ATOM 877 C CA . ARG A 1 122 ? 0.228 -6.140 2.261 1.00 97.69 122 ARG A CA 1
ATOM 878 C C . ARG A 1 122 ? -0.168 -5.969 0.803 1.00 97.69 122 ARG A C 1
ATOM 880 O O . ARG A 1 122 ? -0.372 -6.966 0.103 1.00 97.69 122 ARG A O 1
ATOM 887 N N . VAL A 1 123 ? -0.377 -4.720 0.403 1.00 97.81 123 VAL A N 1
ATOM 888 C CA . VAL A 1 123 ? -0.821 -4.327 -0.937 1.00 97.81 123 VAL A CA 1
ATOM 889 C C . VAL A 1 123 ? 0.402 -3.929 -1.754 1.00 97.81 123 VAL A C 1
ATOM 891 O O . VAL A 1 123 ? 1.134 -3.013 -1.380 1.00 97.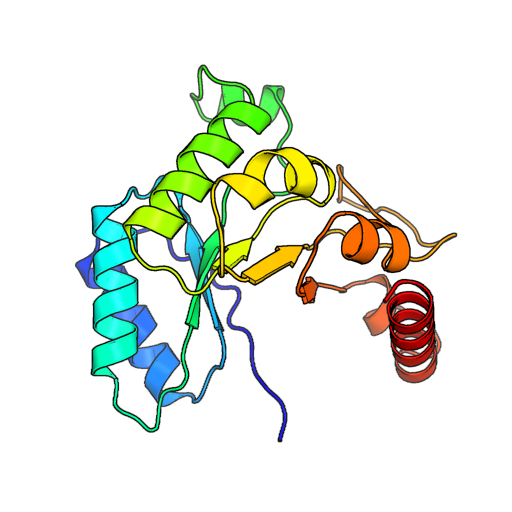81 123 VAL A O 1
ATOM 894 N N . VAL A 1 124 ? 0.650 -4.634 -2.855 1.00 96.62 124 VAL A N 1
ATOM 895 C CA . VAL A 1 124 ? 1.916 -4.536 -3.592 1.00 96.62 124 VAL A CA 1
ATOM 896 C C . VAL A 1 124 ? 1.669 -4.006 -5.004 1.00 96.62 124 VAL A C 1
ATOM 898 O O . VAL A 1 124 ? 1.074 -4.711 -5.822 1.00 96.62 124 VAL A O 1
ATOM 901 N N . PRO A 1 125 ? 2.088 -2.767 -5.320 1.00 94.44 125 PRO A N 1
ATOM 902 C CA . PRO A 1 125 ? 2.124 -2.257 -6.681 1.00 94.44 125 PRO A CA 1
ATOM 903 C C . PRO A 1 125 ? 3.402 -2.702 -7.402 1.00 94.44 125 PRO A C 1
ATOM 905 O O . PRO A 1 125 ? 4.207 -3.467 -6.881 1.00 94.44 125 PRO A O 1
ATOM 908 N N . GLY A 1 126 ? 3.591 -2.235 -8.639 1.00 89.12 126 GLY A N 1
ATOM 909 C CA . GLY A 1 126 ? 4.784 -2.582 -9.423 1.00 89.12 126 GLY A CA 1
ATOM 910 C C . GLY A 1 126 ? 4.763 -4.004 -9.995 1.00 89.12 126 GLY A C 1
ATOM 911 O O . GLY A 1 126 ? 5.792 -4.506 -10.432 1.00 89.12 126 GLY A O 1
ATOM 912 N N . ILE A 1 127 ? 3.596 -4.648 -10.040 1.00 91.81 127 ILE A N 1
ATOM 913 C CA . ILE A 1 127 ? 3.466 -6.020 -10.533 1.00 91.81 127 ILE A CA 1
ATOM 914 C C . ILE A 1 127 ? 3.586 -6.077 -12.057 1.00 91.81 127 ILE A C 1
ATOM 916 O O . ILE A 1 127 ? 2.977 -5.270 -12.771 1.00 91.81 127 ILE A O 1
ATOM 920 N N . ARG A 1 128 ? 4.397 -7.017 -12.550 1.00 88.56 128 ARG A N 1
ATOM 921 C CA . ARG A 1 128 ? 4.691 -7.240 -13.971 1.00 88.56 128 ARG A CA 1
ATOM 922 C C . ARG A 1 128 ? 4.725 -8.737 -14.284 1.00 88.56 128 ARG A C 1
ATOM 924 O O . ARG A 1 128 ? 5.620 -9.413 -13.783 1.00 88.56 128 ARG A O 1
ATOM 931 N N . PRO A 1 129 ? 3.799 -9.254 -15.110 1.00 85.62 129 PRO A N 1
ATOM 932 C CA . PRO A 1 129 ? 3.912 -10.604 -15.654 1.00 85.62 129 PRO A CA 1
ATOM 933 C C . PRO A 1 129 ? 5.234 -10.791 -16.405 1.00 85.62 129 PRO A C 1
ATOM 935 O O . PRO A 1 129 ? 5.829 -9.822 -16.889 1.00 85.62 129 PRO A O 1
ATOM 938 N N . ALA A 1 130 ? 5.690 -12.037 -16.523 1.00 78.56 130 ALA A N 1
ATOM 939 C CA . ALA A 1 130 ? 6.895 -12.346 -17.284 1.00 78.56 130 ALA A CA 1
ATOM 940 C C . ALA A 1 130 ? 6.783 -11.813 -18.728 1.00 78.56 130 ALA A C 1
ATOM 942 O O . ALA A 1 130 ? 5.792 -12.054 -19.412 1.00 78.56 130 ALA A O 1
ATOM 943 N N . GLY A 1 131 ? 7.796 -11.067 -19.180 1.00 71.62 131 GLY A N 1
ATOM 944 C CA . GLY A 1 131 ? 7.827 -10.459 -20.516 1.00 71.62 131 GLY A CA 1
ATOM 945 C C . GLY A 1 131 ? 7.132 -9.095 -20.645 1.00 71.62 131 GLY A C 1
ATOM 946 O O . GLY A 1 131 ? 7.208 -8.496 -21.714 1.00 71.62 131 GLY A O 1
ATOM 947 N N . ALA A 1 132 ? 6.498 -8.570 -19.589 1.00 76.81 132 ALA A N 1
ATOM 948 C CA . ALA A 1 132 ? 5.926 -7.222 -19.598 1.00 76.81 132 ALA A CA 1
ATOM 949 C C . ALA A 1 132 ? 6.992 -6.130 -19.371 1.00 76.81 132 ALA A C 1
ATOM 951 O O . ALA A 1 132 ? 7.924 -6.312 -18.586 1.00 76.81 132 ALA A O 1
ATOM 952 N N . ASP A 1 133 ? 6.817 -4.963 -20.001 1.00 75.12 133 ASP A N 1
ATOM 953 C CA . ASP A 1 133 ? 7.710 -3.807 -19.834 1.00 75.12 133 ASP A CA 1
ATOM 954 C C . ASP A 1 133 ? 7.633 -3.214 -18.408 1.00 75.12 133 ASP A C 1
ATOM 956 O O . ASP A 1 133 ? 6.560 -3.045 -17.810 1.00 75.12 133 ASP A O 1
ATOM 960 N N . ALA A 1 134 ? 8.791 -2.865 -17.848 1.00 66.88 134 ALA A N 1
ATOM 961 C CA . ALA A 1 134 ? 8.914 -2.250 -16.533 1.00 66.88 134 ALA A CA 1
ATOM 962 C C . ALA A 1 134 ? 8.373 -0.800 -16.521 1.00 66.88 134 ALA A C 1
ATOM 964 O O . ALA A 1 134 ? 7.634 -0.405 -15.598 1.00 66.88 134 ALA A O 1
ATOM 965 N N . GLY A 1 135 ? 8.649 -0.016 -17.570 1.00 76.31 135 GLY A N 1
ATOM 966 C CA . GLY A 1 135 ? 8.392 1.429 -17.606 1.00 76.31 135 GLY A CA 1
ATOM 967 C C . GLY A 1 135 ? 9.126 2.187 -16.484 1.00 76.31 135 GLY A C 1
ATOM 968 O O . GLY A 1 135 ? 10.291 1.931 -16.215 1.00 76.31 135 GLY A O 1
ATOM 969 N N . ASP A 1 136 ? 8.440 3.101 -15.790 1.00 67.62 136 ASP A N 1
ATOM 970 C CA . ASP A 1 136 ? 8.988 3.917 -14.682 1.00 67.62 136 ASP A CA 1
ATOM 971 C C . ASP A 1 136 ? 9.115 3.189 -13.326 1.00 67.62 136 ASP A C 1
ATOM 973 O O . ASP A 1 136 ? 9.578 3.775 -12.345 1.00 67.62 136 ASP A O 1
ATOM 977 N N . GLN A 1 137 ? 8.698 1.923 -13.231 1.00 68.44 137 GLN A N 1
ATOM 978 C CA . GLN A 1 137 ? 8.785 1.177 -11.975 1.00 68.44 137 GLN A CA 1
ATOM 979 C C . GLN A 1 137 ? 10.189 0.601 -11.787 1.00 68.44 137 GLN A C 1
ATOM 981 O O . GLN A 1 137 ? 10.615 -0.260 -12.552 1.00 68.44 137 GLN A O 1
ATOM 986 N N . LYS A 1 138 ? 10.884 1.044 -10.731 1.00 72.25 138 LYS A N 1
ATOM 987 C CA . LYS A 1 138 ? 12.246 0.586 -10.401 1.00 72.25 138 LYS A CA 1
ATOM 988 C C . LYS A 1 138 ? 12.277 -0.786 -9.725 1.00 72.25 138 LYS A C 1
ATOM 990 O O . LYS A 1 138 ? 13.253 -1.511 -9.872 1.00 72.25 138 LYS A O 1
ATOM 995 N N . ARG A 1 139 ? 11.220 -1.131 -8.986 1.00 72.94 139 ARG A N 1
ATOM 996 C CA . ARG A 1 139 ? 11.111 -2.363 -8.192 1.00 72.94 139 ARG A CA 1
ATOM 997 C C . ARG A 1 139 ? 9.878 -3.132 -8.641 1.00 72.94 139 ARG A C 1
ATOM 999 O O . ARG A 1 139 ? 8.756 -2.739 -8.321 1.00 72.94 139 ARG A O 1
ATOM 1006 N N . VAL A 1 140 ? 10.088 -4.169 -9.450 1.00 82.06 140 VAL A N 1
ATOM 1007 C CA . VAL A 1 140 ? 9.018 -4.962 -10.072 1.00 82.06 140 VAL A CA 1
ATOM 1008 C C . VAL A 1 140 ? 9.080 -6.419 -9.637 1.00 82.06 140 VAL A C 1
ATOM 1010 O O . VAL A 1 140 ? 10.149 -6.964 -9.369 1.00 82.06 140 VAL A O 1
ATOM 1013 N N . MET A 1 141 ? 7.919 -7.064 -9.588 1.00 89.25 141 MET A N 1
ATOM 1014 C CA . MET A 1 141 ? 7.793 -8.475 -9.233 1.00 89.25 141 MET A CA 1
ATOM 1015 C C . MET A 1 141 ? 6.678 -9.122 -10.055 1.00 89.25 141 MET A C 1
ATOM 1017 O O . MET A 1 141 ? 5.705 -8.454 -10.411 1.00 89.25 141 MET A O 1
ATOM 1021 N N . THR A 1 142 ? 6.810 -10.412 -10.367 1.00 92.75 142 THR A N 1
ATOM 1022 C CA . THR A 1 142 ? 5.713 -11.149 -11.006 1.00 92.75 142 THR A CA 1
ATOM 1023 C C . THR A 1 142 ? 4.594 -11.425 -10.001 1.00 92.75 142 THR A C 1
ATOM 1025 O O . THR A 1 142 ? 4.876 -11.496 -8.797 1.00 92.75 142 THR A O 1
ATOM 1028 N N . PRO A 1 143 ? 3.337 -11.580 -10.452 1.00 94.81 143 PRO A N 1
ATOM 1029 C CA . PRO A 1 143 ? 2.234 -11.956 -9.576 1.00 94.81 143 PRO A CA 1
ATOM 1030 C C . PRO A 1 143 ? 2.545 -13.158 -8.671 1.00 94.81 143 PRO A C 1
ATOM 1032 O O . PRO A 1 143 ? 2.420 -13.033 -7.453 1.00 94.81 143 PRO A O 1
ATOM 1035 N N . ALA A 1 144 ? 3.043 -14.271 -9.225 1.00 93.56 144 ALA A N 1
ATOM 1036 C CA . ALA A 1 144 ? 3.341 -15.478 -8.446 1.00 93.56 144 ALA A CA 1
ATOM 1037 C C . ALA A 1 144 ? 4.393 -15.220 -7.359 1.00 93.56 144 ALA A C 1
ATOM 1039 O O . ALA A 1 144 ? 4.228 -15.621 -6.207 1.00 93.56 144 ALA A O 1
ATOM 1040 N N . ARG A 1 145 ? 5.468 -14.498 -7.702 1.00 93.62 145 ARG A N 1
ATOM 1041 C CA . ARG A 1 145 ? 6.538 -14.180 -6.747 1.00 93.62 145 ARG A CA 1
ATOM 1042 C C . ARG A 1 145 ? 6.053 -13.273 -5.620 1.00 93.62 145 ARG A C 1
ATOM 1044 O O . ARG A 1 145 ? 6.481 -13.459 -4.487 1.00 93.62 145 ARG A O 1
ATOM 1051 N N . ALA A 1 146 ? 5.172 -12.318 -5.915 1.00 94.94 146 ALA A N 1
ATOM 1052 C CA . ALA A 1 146 ? 4.628 -11.417 -4.904 1.00 94.94 146 ALA A CA 1
ATOM 1053 C C . ALA A 1 146 ? 3.754 -12.170 -3.895 1.00 94.94 146 ALA A C 1
ATOM 1055 O O . ALA A 1 146 ? 3.906 -11.968 -2.691 1.00 94.94 146 ALA A O 1
ATOM 1056 N N . ILE A 1 147 ? 2.894 -13.073 -4.372 1.00 95.25 147 ILE A N 1
ATOM 1057 C CA . ILE A 1 147 ? 2.065 -13.927 -3.512 1.00 95.25 147 ILE A CA 1
ATOM 1058 C C . ILE A 1 147 ? 2.935 -14.849 -2.657 1.00 95.25 147 ILE A C 1
ATOM 1060 O O . ILE A 1 147 ? 2.790 -14.848 -1.437 1.00 95.25 147 ILE A O 1
ATOM 1064 N N . ALA A 1 148 ? 3.906 -15.539 -3.264 1.00 92.94 148 ALA A N 1
ATOM 1065 C CA . ALA A 1 148 ? 4.837 -16.406 -2.541 1.00 92.94 148 ALA A CA 1
ATOM 1066 C C . ALA A 1 148 ? 5.652 -15.651 -1.472 1.00 92.94 148 ALA A C 1
ATOM 1068 O O . ALA A 1 148 ? 5.961 -16.200 -0.418 1.00 92.94 148 ALA A O 1
ATOM 1069 N N . ALA A 1 149 ? 5.967 -14.375 -1.714 1.00 93.25 149 ALA A N 1
ATOM 1070 C CA . ALA A 1 149 ? 6.642 -13.506 -0.751 1.00 93.25 149 ALA A CA 1
ATOM 1071 C C . ALA A 1 149 ? 5.712 -12.966 0.359 1.00 93.25 149 ALA A C 1
ATOM 1073 O O . ALA A 1 149 ? 6.180 -12.303 1.282 1.00 93.25 149 ALA A O 1
ATOM 1074 N N . GLY A 1 150 ? 4.405 -13.241 0.298 1.00 94.00 150 GLY A N 1
ATOM 1075 C CA . GLY A 1 150 ? 3.426 -12.881 1.324 1.00 94.00 150 GLY A CA 1
ATOM 1076 C C . GLY A 1 150 ? 2.532 -11.688 0.980 1.00 94.00 150 GLY A C 1
ATOM 1077 O O . GLY A 1 150 ? 1.826 -11.187 1.862 1.00 94.00 150 GLY A O 1
ATOM 1078 N N . ALA A 1 151 ? 2.522 -11.206 -0.266 1.00 96.81 151 ALA A N 1
ATOM 1079 C CA . ALA A 1 151 ? 1.554 -10.199 -0.691 1.00 96.81 151 ALA A CA 1
ATOM 1080 C C . ALA A 1 151 ? 0.123 -10.715 -0.487 1.00 96.81 151 ALA A C 1
ATOM 1082 O O . ALA A 1 151 ? -0.188 -11.868 -0.763 1.00 96.81 151 ALA A O 1
ATOM 1083 N N . THR A 1 152 ? -0.759 -9.839 -0.012 1.00 96.88 152 THR A N 1
ATOM 1084 C CA . THR A 1 152 ? -2.188 -10.170 0.152 1.00 96.88 152 THR A CA 1
ATOM 1085 C C . THR A 1 152 ? -3.038 -9.616 -0.983 1.00 96.88 152 THR A C 1
ATOM 1087 O O . THR A 1 152 ? -4.100 -10.146 -1.269 1.00 96.88 152 THR A O 1
ATOM 1090 N N . HIS A 1 153 ? -2.577 -8.529 -1.607 1.00 97.06 153 HIS A N 1
ATOM 1091 C CA . HIS A 1 153 ? -3.248 -7.862 -2.713 1.00 97.06 153 HIS A CA 1
ATOM 1092 C C . HIS A 1 153 ? -2.194 -7.339 -3.683 1.00 97.06 153 HIS A C 1
ATOM 1094 O O . HIS A 1 153 ? -1.132 -6.871 -3.261 1.00 97.06 153 HIS A O 1
ATOM 1100 N N . LEU A 1 154 ? -2.514 -7.369 -4.972 1.00 96.50 154 LEU A N 1
ATOM 1101 C CA . LEU A 1 154 ? -1.647 -6.906 -6.049 1.00 96.50 154 LEU A CA 1
ATOM 1102 C C . LEU A 1 154 ? -2.298 -5.719 -6.761 1.00 96.50 154 LEU A C 1
ATOM 1104 O O . LEU A 1 154 ? -3.464 -5.789 -7.140 1.00 96.50 154 LEU A O 1
ATOM 1108 N N . VAL A 1 155 ? -1.546 -4.640 -6.974 1.00 95.69 155 VAL A N 1
ATOM 1109 C CA . VAL A 1 155 ? -1.993 -3.500 -7.786 1.00 95.69 155 VAL A CA 1
ATOM 1110 C C . VAL A 1 155 ? -1.344 -3.604 -9.159 1.00 95.69 155 VAL A C 1
ATOM 1112 O O . VAL A 1 155 ? -0.139 -3.374 -9.318 1.00 95.69 155 VAL A O 1
ATOM 1115 N N . VAL A 1 156 ? -2.156 -3.940 -10.161 1.00 94.88 156 VAL A N 1
ATOM 1116 C CA . VAL A 1 156 ? -1.710 -4.107 -11.546 1.00 94.88 156 VAL A CA 1
ATOM 1117 C C . VAL A 1 156 ? -2.327 -3.029 -12.428 1.00 94.88 156 VAL A C 1
ATOM 1119 O O . VAL A 1 156 ? -3.539 -2.941 -12.574 1.00 94.88 156 VAL A O 1
ATOM 1122 N N . GLY A 1 157 ? -1.470 -2.189 -13.009 1.00 93.69 157 GLY A N 1
ATOM 1123 C CA . GLY A 1 157 ? -1.874 -1.091 -13.885 1.00 93.69 157 GLY A CA 1
ATOM 1124 C C . GLY A 1 157 ? -1.666 -1.429 -15.358 1.00 93.69 157 GLY A C 1
ATOM 1125 O O . GLY A 1 157 ? -2.484 -2.106 -15.978 1.00 93.6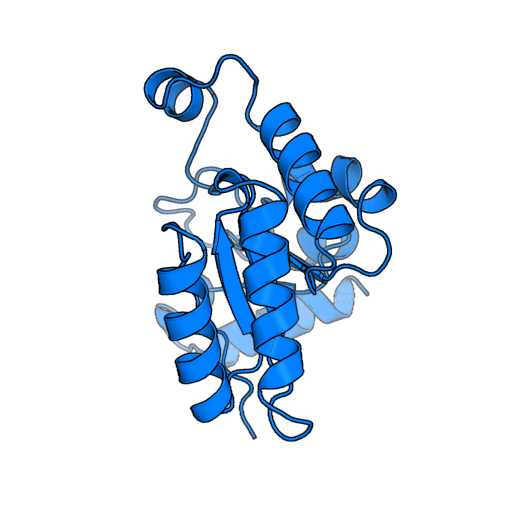9 157 GLY A O 1
ATOM 1126 N N . ARG A 1 158 ? -0.572 -0.907 -15.932 1.00 92.56 158 ARG A N 1
ATOM 1127 C CA . ARG A 1 158 ? -0.242 -1.000 -17.371 1.00 92.56 158 ARG A CA 1
ATOM 1128 C C . ARG A 1 158 ? -0.328 -2.405 -17.972 1.00 92.56 158 ARG A C 1
ATOM 1130 O O . ARG A 1 158 ? -0.893 -2.501 -19.054 1.00 92.56 158 ARG A O 1
ATOM 1137 N N . PRO A 1 159 ? 0.125 -3.480 -17.294 1.00 92.94 159 PRO A N 1
ATOM 1138 C CA . PRO A 1 159 ? 0.018 -4.827 -17.855 1.00 92.94 159 PRO A CA 1
ATOM 1139 C C . PRO A 1 159 ? -1.405 -5.267 -18.215 1.00 92.94 159 PRO A C 1
ATOM 1141 O O . PRO A 1 159 ? -1.549 -6.157 -19.038 1.00 92.94 159 PRO A O 1
ATOM 1144 N N . ILE A 1 160 ? -2.436 -4.658 -17.616 1.00 95.50 160 ILE A N 1
ATOM 1145 C CA . ILE A 1 160 ? -3.840 -4.937 -17.937 1.00 95.50 160 ILE A CA 1
ATOM 1146 C C . ILE A 1 160 ? -4.378 -3.884 -18.909 1.00 95.50 160 ILE A C 1
ATOM 1148 O O . ILE A 1 160 ? -4.738 -4.207 -20.034 1.00 95.50 160 ILE A O 1
ATOM 1152 N N . HIS A 1 161 ? -4.415 -2.607 -18.515 1.00 94.69 161 HIS A N 1
ATOM 1153 C CA . HIS A 1 161 ? -5.159 -1.597 -19.287 1.00 94.69 161 HIS A CA 1
ATOM 1154 C C . HIS A 1 161 ? -4.491 -1.163 -20.603 1.00 94.69 161 HIS A C 1
ATOM 1156 O O . HIS A 1 161 ? -5.132 -0.483 -21.397 1.00 94.69 161 HIS A O 1
ATOM 1162 N N . GLN A 1 162 ? -3.219 -1.513 -20.828 1.00 94.38 162 GLN A N 1
ATOM 1163 C CA . GLN A 1 162 ? -2.516 -1.267 -22.098 1.00 94.38 162 GLN A CA 1
ATOM 1164 C C . GLN A 1 162 ? -2.342 -2.544 -22.931 1.00 94.38 162 GLN A C 1
ATOM 1166 O O . GLN A 1 162 ? -1.726 -2.496 -23.994 1.00 94.38 162 GLN A O 1
ATOM 1171 N N . ALA A 1 163 ? -2.850 -3.686 -22.460 1.00 94.31 163 ALA A N 1
ATOM 1172 C CA . ALA A 1 163 ? -2.830 -4.916 -23.235 1.00 94.31 163 ALA A CA 1
ATOM 1173 C C . ALA A 1 163 ? -3.779 -4.812 -24.435 1.00 94.31 163 ALA A C 1
ATOM 1175 O O . ALA A 1 163 ? -4.798 -4.125 -24.382 1.00 94.31 163 ALA A O 1
ATOM 1176 N N . ALA A 1 164 ? -3.463 -5.546 -25.504 1.00 95.38 164 ALA A N 1
ATOM 1177 C CA . ALA A 1 164 ? -4.359 -5.675 -26.653 1.00 95.38 164 ALA A CA 1
ATOM 1178 C C . ALA A 1 164 ? -5.719 -6.282 -26.257 1.00 95.38 164 ALA A C 1
ATOM 1180 O O . ALA A 1 164 ? -6.745 -5.904 -26.816 1.00 95.38 164 ALA A O 1
ATOM 1181 N N . ASP A 1 165 ? -5.715 -7.180 -25.268 1.00 96.75 165 ASP A N 1
ATOM 1182 C CA . ASP A 1 165 ? -6.908 -7.744 -24.641 1.00 96.75 165 ASP A CA 1
ATOM 1183 C C . ASP A 1 165 ? -6.785 -7.638 -23.105 1.00 96.75 165 ASP A C 1
ATOM 1185 O O . ASP A 1 165 ? -6.127 -8.474 -22.473 1.00 96.75 165 ASP A O 1
ATOM 1189 N N . PRO A 1 166 ? -7.368 -6.591 -22.483 1.00 96.88 166 PRO A N 1
ATOM 1190 C CA . PRO A 1 166 ? -7.303 -6.390 -21.036 1.00 96.88 166 PRO A CA 1
ATOM 1191 C C . PRO A 1 166 ? -7.973 -7.499 -20.219 1.00 96.88 166 PRO A C 1
ATOM 1193 O O . PRO A 1 166 ? -7.520 -7.780 -19.110 1.00 96.88 166 PRO A O 1
ATOM 1196 N N . ALA A 1 167 ? -9.033 -8.125 -20.742 1.00 96.75 167 ALA A N 1
ATOM 1197 C CA . ALA A 1 167 ? -9.722 -9.208 -20.044 1.00 96.75 167 ALA A CA 1
ATOM 1198 C C . ALA A 1 167 ? -8.827 -10.450 -19.990 1.00 96.75 167 ALA A C 1
ATOM 1200 O O . ALA A 1 167 ? -8.536 -10.944 -18.902 1.00 96.75 167 ALA A O 1
ATOM 1201 N N . ALA A 1 168 ? -8.279 -10.868 -21.136 1.00 96.38 168 ALA A N 1
ATOM 1202 C CA . ALA A 1 168 ? -7.348 -11.993 -21.186 1.00 96.38 168 ALA A CA 1
ATOM 1203 C C . ALA A 1 168 ? -6.081 -11.746 -20.345 1.00 96.38 168 ALA A C 1
ATOM 1205 O O . ALA A 1 168 ? -5.579 -12.660 -19.690 1.00 96.38 168 ALA A O 1
ATOM 1206 N N . ALA A 1 169 ? -5.570 -10.508 -20.317 1.00 95.88 169 ALA A N 1
ATOM 1207 C CA . ALA A 1 169 ? -4.428 -10.144 -19.479 1.00 95.88 169 ALA A CA 1
ATOM 1208 C C . ALA A 1 169 ? -4.743 -10.257 -17.977 1.00 95.88 169 ALA A C 1
ATOM 1210 O O . ALA A 1 169 ? -3.919 -10.764 -17.211 1.00 95.88 169 ALA A O 1
ATOM 1211 N N . ALA A 1 170 ? -5.928 -9.807 -17.551 1.00 95.94 170 ALA A N 1
ATOM 1212 C CA . ALA A 1 170 ? -6.379 -9.948 -16.170 1.00 95.94 170 ALA A CA 1
ATOM 1213 C C . ALA A 1 170 ? -6.559 -11.426 -15.781 1.00 95.94 170 ALA A C 1
ATOM 1215 O O . ALA A 1 170 ? -6.050 -11.838 -14.738 1.00 95.94 170 ALA A O 1
ATOM 1216 N N . ASP A 1 171 ? -7.191 -12.233 -16.638 1.00 96.56 171 ASP A N 1
ATOM 1217 C CA . ASP A 1 171 ? -7.396 -13.668 -16.401 1.00 96.56 171 ASP A CA 1
ATOM 1218 C C . ASP A 1 171 ? -6.065 -14.423 -16.274 1.00 96.56 171 ASP A C 1
ATOM 1220 O O . ASP A 1 171 ? -5.900 -15.256 -15.380 1.00 96.56 171 ASP A O 1
ATOM 1224 N N . ALA A 1 172 ? -5.073 -14.089 -17.105 1.00 95.00 172 ALA A N 1
ATOM 1225 C CA . ALA A 1 172 ? -3.736 -14.675 -17.023 1.00 95.00 172 ALA A CA 1
ATOM 1226 C C . ALA A 1 172 ? -3.034 -14.353 -15.691 1.00 95.00 172 ALA A C 1
ATOM 1228 O O . ALA A 1 172 ? -2.398 -15.225 -15.098 1.00 95.00 172 ALA A O 1
ATOM 1229 N N . ILE A 1 173 ? -3.179 -13.124 -15.185 1.00 95.38 173 ILE A N 1
ATOM 1230 C CA . ILE A 1 173 ? -2.644 -12.733 -13.873 1.00 95.38 173 ILE A CA 1
ATOM 1231 C C . ILE A 1 173 ? -3.345 -13.497 -12.748 1.00 95.38 173 ILE A C 1
ATOM 1233 O O . ILE A 1 173 ? -2.680 -13.953 -11.819 1.00 95.38 173 ILE A O 1
ATOM 1237 N N . VAL A 1 174 ? -4.668 -13.660 -12.822 1.00 95.38 174 VAL A N 1
ATOM 1238 C CA . VAL A 1 174 ? -5.430 -14.447 -11.840 1.00 95.38 174 VAL A CA 1
ATOM 1239 C C . VAL A 1 174 ? -4.979 -15.908 -11.849 1.00 95.38 174 VAL A C 1
ATOM 1241 O O . VAL A 1 174 ? -4.778 -16.485 -10.782 1.00 95.38 174 VAL A O 1
ATOM 1244 N N . ALA A 1 175 ? -4.750 -16.494 -13.027 1.00 94.56 175 ALA A N 1
ATOM 1245 C CA . ALA A 1 175 ? -4.213 -17.846 -13.152 1.00 94.56 175 ALA A CA 1
ATOM 1246 C C . ALA A 1 175 ? -2.798 -17.969 -12.555 1.00 94.56 175 ALA A C 1
ATOM 1248 O O . ALA A 1 175 ? -2.510 -18.937 -11.850 1.00 94.56 175 ALA A O 1
ATOM 1249 N N . GLU A 1 176 ? -1.930 -16.974 -12.774 1.00 93.75 176 GLU A N 1
ATOM 1250 C CA . GLU A 1 176 ? -0.595 -16.934 -12.167 1.00 93.75 176 GLU A CA 1
ATOM 1251 C C . GLU A 1 176 ? -0.679 -16.854 -10.631 1.00 93.75 176 GLU A C 1
ATOM 1253 O O . GLU A 1 176 ? 0.015 -17.605 -9.946 1.00 93.75 176 GLU A O 1
ATOM 1258 N N . ILE A 1 177 ? -1.564 -16.012 -10.081 1.00 94.50 177 ILE A N 1
ATOM 1259 C CA . ILE A 1 177 ? -1.830 -15.933 -8.633 1.00 94.50 177 ILE A CA 1
ATOM 1260 C C . ILE A 1 177 ? -2.295 -17.290 -8.095 1.00 94.50 177 ILE A C 1
ATOM 1262 O O . ILE A 1 177 ? -1.744 -17.770 -7.109 1.00 94.50 177 ILE A O 1
ATOM 1266 N N . ALA A 1 178 ? -3.271 -17.924 -8.751 1.00 93.81 178 ALA A N 1
ATOM 1267 C CA . ALA A 1 178 ? -3.831 -19.205 -8.324 1.00 93.81 178 ALA A CA 1
ATOM 1268 C C . ALA A 1 178 ? -2.789 -20.334 -8.307 1.00 93.81 178 ALA A C 1
ATOM 1270 O O . ALA A 1 178 ? -2.867 -21.220 -7.465 1.00 93.81 178 ALA A O 1
ATOM 1271 N N . SER A 1 179 ? -1.797 -20.290 -9.200 1.00 90.94 179 SER A N 1
ATOM 1272 C CA . SER A 1 179 ? -0.702 -21.270 -9.233 1.00 90.94 179 SER A CA 1
ATOM 1273 C C . SER A 1 179 ? 0.304 -21.142 -8.078 1.00 90.94 179 SER A C 1
ATOM 1275 O O . SER A 1 179 ? 1.117 -22.044 -7.881 1.00 90.94 179 SER A O 1
ATOM 1277 N N . ALA A 1 180 ? 0.272 -20.026 -7.341 1.00 90.06 180 ALA A N 1
ATOM 1278 C CA . ALA A 1 180 ? 1.217 -19.687 -6.277 1.00 90.06 180 ALA A CA 1
ATOM 1279 C C . ALA A 1 180 ? 0.602 -19.691 -4.861 1.00 90.06 180 ALA A C 1
ATOM 1281 O O . ALA A 1 180 ? 1.320 -19.397 -3.903 1.00 90.06 180 ALA A O 1
ATOM 1282 N N . LEU A 1 181 ? -0.702 -19.979 -4.741 1.00 87.38 181 LEU A N 1
ATOM 1283 C CA . LEU A 1 181 ? -1.433 -20.170 -3.478 1.00 87.38 181 LEU A CA 1
ATOM 1284 C C . LEU A 1 181 ? -1.367 -21.631 -3.019 1.00 87.38 181 LEU A C 1
ATOM 1286 O O . LEU A 1 181 ? -1.278 -21.836 -1.788 1.00 87.38 181 LEU A O 1
#

Foldseek 3Di:
DDAAEAAPQDDDPLVVLLVVLLVCQVVLHQEYEYELVNFQVSLLSSQVSQPVNDPSRNYFYAYEQDDQLDAQVNCVVVVDPDGSLVSNQVSLLSCQSSVGQAYEDALVNLLVSCVSHPNHAYEHEQEDDPPGDSPSRPGYDHLLSSVLSPHPHYDDDCQQPVDPHNVVSVVVSVVSNVVND

Mean predicted aligned error: 3.9 Å

Radius of gyration: 16.39 Å; Cα contacts (8 Å, |Δi|>4): 334; chains: 1; bounding box: 41×39×43 Å

Nearest PDB structures (foldseek):
  8cso-assembly1_B  TM=9.530E-01  e=1.394E-17  Klebsiella pneumoniae subsp. pneumoniae HS11286
  1eix-assembly1_B  TM=9.580E-01  e=1.654E-16  Escherichia coli
  3ldv-assembly1_A  TM=8.788E-01  e=1.155E-15  Vibrio cholerae O1 biovar El Tor str. N16961
  3tr2-assembly1_B  TM=9.424E-01  e=1.438E-12  Coxiella burnetii
  3tr2-assembly1_A  TM=9.203E-01  e=7.091E-13  Coxiella burnetii

Solvent-accessible surface area (backbone atoms only — not comparable to full-atom values): 9586 Å² total; per-residue (Å²): 134,86,84,39,72,46,82,71,54,44,77,69,59,48,69,62,44,26,53,53,38,44,56,43,28,76,71,60,29,38,32,35,32,30,38,30,82,64,37,43,70,38,48,26,43,34,35,52,37,24,62,69,52,36,94,84,20,70,34,33,39,26,25,33,41,51,61,53,69,56,49,60,65,57,35,43,78,71,70,41,94,59,52,59,72,57,50,31,46,56,23,44,41,33,28,49,75,25,60,35,49,17,33,32,40,39,60,89,49,32,71,78,37,47,84,60,32,75,90,40,42,34,34,24,49,43,46,36,56,92,91,55,84,65,78,85,46,75,47,67,38,34,51,33,59,30,43,64,44,61,42,69,41,75,45,70,53,64,73,25,81,68,38,98,49,38,66,63,39,46,52,52,48,52,52,40,38,63,77,44,112

Secondary structure (DSSP, 8-state):
-PPPEEEEEE-S-HHHHHHHHHHHHHTT-SEEEEEGGG-HHHHHHHHHHHHHT-TT---EEEEE-S-TT--HHHHHHTT--S-HHHHHHHHHHHHHHHT-SEEE--GGGHHHHGGGSTT-EEEE--B--TT---TT-SS-B-HHHHHHTT-SEE---HHHHTSSSHHHHHHHHHHHHHTT-

pLDDT: mean 92.71, std 8.14, range [54.81, 98.69]